Protein AF-A0AAN6ZSH6-F1 (afdb_monomer_lite)

Sequence (258 aa):
MGCGGSRPEIIEGREVAGTPGARPVHPPPRDAHDGGAPKRAHPAPGSRPRAPDDRVNSGNRDNQLHYASPRGSVPLKKAKDDLERAPAPPLDGPLGPRMYPKAYRNNEGTRDNRRENFEAWEIQRPGADGPGDGRLYEYPAKTLEQPTPFSSDFDFDSRAAGLAQVRPPPPNDVQNYRRRWRTPPNDPGPIRAVVNKDRQMVGAMYHPEGNARGYERARLEPLNKQSRAELARHEDKRQAAGRTTWPQRGSDKEWPST

Structure (mmCIF, N/CA/C/O backbone):
data_AF-A0AAN6ZSH6-F1
#
_entry.id   AF-A0AAN6ZSH6-F1
#
loop_
_atom_site.group_PDB
_atom_site.id
_atom_site.type_symbol
_atom_site.label_atom_id
_atom_site.label_alt_id
_atom_site.label_comp_id
_atom_site.label_asym_id
_atom_site.label_entity_id
_atom_site.label_seq_id
_atom_site.pdbx_PDB_ins_code
_atom_site.Cartn_x
_atom_site.Cartn_y
_atom_site.Cartn_z
_atom_site.occupancy
_atom_site.B_iso_or_equiv
_atom_site.auth_seq_id
_atom_site.auth_comp_id
_atom_site.auth_asym_id
_atom_site.auth_atom_id
_atom_site.pdbx_PDB_model_num
ATOM 1 N N . MET A 1 1 ? -29.541 -8.565 69.039 1.00 38.78 1 MET A N 1
ATOM 2 C CA . MET A 1 1 ? -28.745 -7.388 69.457 1.00 38.78 1 MET A CA 1
ATOM 3 C C . MET A 1 1 ? -28.154 -6.781 68.189 1.00 38.78 1 MET A C 1
ATOM 5 O O . MET A 1 1 ? -27.553 -7.540 67.450 1.00 38.78 1 MET A O 1
ATOM 9 N N . GLY A 1 2 ? -28.333 -5.513 67.828 1.00 37.62 2 GLY A N 1
ATOM 10 C CA . GLY A 1 2 ? -29.215 -4.474 68.358 1.00 37.62 2 GLY A CA 1
ATOM 11 C C . GLY A 1 2 ? -29.207 -3.263 67.405 1.00 37.62 2 GLY A C 1
ATOM 12 O O . GLY A 1 2 ? -28.195 -3.008 66.770 1.00 37.62 2 GLY A O 1
ATOM 13 N N . CYS A 1 3 ? -30.370 -2.618 67.290 1.00 35.75 3 CYS A N 1
ATOM 14 C CA . CYS A 1 3 ? -30.688 -1.212 66.978 1.00 35.75 3 CYS A CA 1
ATOM 15 C C . CYS A 1 3 ? -29.547 -0.245 66.563 1.00 35.75 3 CYS A C 1
ATOM 17 O O . CYS A 1 3 ? -28.493 -0.239 67.181 1.00 35.75 3 CYS A O 1
ATOM 19 N N . GLY A 1 4 ? -29.744 0.706 65.641 1.00 34.25 4 GLY A N 1
ATOM 20 C CA . GLY A 1 4 ? -30.935 1.086 64.863 1.00 34.25 4 GLY A CA 1
ATOM 21 C C . GLY A 1 4 ? -30.760 2.485 64.235 1.00 34.25 4 GLY A C 1
ATOM 22 O O . GLY A 1 4 ? -29.722 3.096 64.449 1.00 34.25 4 GLY A O 1
ATOM 23 N N . GLY A 1 5 ? -31.792 2.988 63.537 1.00 36.44 5 GLY A N 1
ATOM 24 C CA . GLY A 1 5 ? -32.072 4.428 63.324 1.00 36.44 5 GLY A CA 1
ATOM 25 C C . GLY A 1 5 ? -31.136 5.224 62.384 1.00 36.44 5 GLY A C 1
ATOM 26 O O . GLY A 1 5 ? -29.945 4.968 62.320 1.00 36.44 5 GLY A O 1
ATOM 27 N N . SER A 1 6 ? -31.586 6.219 61.613 1.00 41.06 6 SER A N 1
ATOM 28 C CA . SER A 1 6 ? -32.921 6.832 61.521 1.00 41.06 6 SER A CA 1
ATOM 29 C C . SER A 1 6 ? -33.152 7.466 60.140 1.00 41.06 6 SER A C 1
ATOM 31 O O . SER A 1 6 ? -32.226 7.969 59.510 1.00 41.06 6 SER A O 1
ATOM 33 N N . ARG A 1 7 ? -34.419 7.486 59.713 1.00 41.59 7 ARG A N 1
ATOM 34 C CA . ARG A 1 7 ? -34.992 8.465 58.769 1.00 41.59 7 ARG A CA 1
ATOM 35 C C . ARG A 1 7 ? -35.542 9.641 59.599 1.00 41.59 7 ARG A C 1
ATOM 37 O O . ARG A 1 7 ? -35.845 9.426 60.774 1.00 41.59 7 ARG A O 1
ATOM 44 N N . PRO A 1 8 ? -35.605 10.859 59.043 1.00 56.81 8 PRO A N 1
ATOM 45 C CA . PRO A 1 8 ? -36.730 11.226 58.173 1.00 56.81 8 PRO A CA 1
ATOM 46 C C . PRO A 1 8 ? -36.223 11.837 56.835 1.00 56.81 8 PRO A C 1
ATOM 48 O O . PRO A 1 8 ? -35.123 11.472 56.428 1.00 56.81 8 PRO A O 1
ATOM 51 N N . GLU A 1 9 ? -36.916 12.642 56.014 1.00 42.06 9 GLU A N 1
ATOM 52 C CA . GLU A 1 9 ? -38.251 13.284 56.068 1.00 42.06 9 GLU A CA 1
ATOM 53 C C . GLU A 1 9 ? -38.884 13.326 54.645 1.00 42.06 9 GLU A C 1
ATOM 55 O O . GLU A 1 9 ? -38.615 12.467 53.803 1.00 42.06 9 GLU A O 1
ATOM 60 N N . ILE A 1 10 ? -39.753 14.310 54.405 1.00 44.03 10 ILE A N 1
ATOM 61 C CA . ILE A 1 10 ? -40.742 14.533 53.342 1.00 44.03 10 ILE A CA 1
ATOM 62 C C . ILE A 1 10 ? -40.887 16.062 53.200 1.00 44.03 10 ILE A C 1
ATOM 64 O O . ILE A 1 10 ? -40.990 16.722 54.229 1.00 44.03 10 ILE A O 1
ATOM 68 N N . ILE A 1 11 ? -40.997 16.616 51.981 1.00 45.81 11 ILE A N 1
ATOM 69 C CA . ILE A 1 11 ? -41.791 17.839 51.702 1.00 45.81 11 ILE A CA 1
ATOM 70 C C . ILE A 1 11 ? -42.514 17.666 50.349 1.00 45.81 11 ILE A C 1
ATOM 72 O O . ILE A 1 11 ? -41.961 17.107 49.402 1.00 45.81 11 ILE A O 1
ATOM 76 N N . GLU A 1 12 ? -43.769 18.115 50.295 1.00 39.25 12 GLU A N 1
ATOM 77 C CA . GLU A 1 12 ? -44.734 18.004 49.187 1.00 39.25 12 GLU A CA 1
ATOM 78 C C . GLU A 1 12 ? -44.545 19.084 48.093 1.00 39.25 12 GLU A C 1
ATOM 80 O O . GLU A 1 12 ? -43.830 20.062 48.310 1.00 39.25 12 GLU A O 1
ATOM 85 N N . GLY A 1 13 ? -45.199 18.956 46.919 1.00 37.06 13 GLY A N 1
ATOM 86 C CA . GLY A 1 13 ? -44.858 19.838 45.782 1.00 37.06 13 GLY A CA 1
ATOM 87 C C . GLY A 1 13 ? -45.788 20.041 44.570 1.00 37.06 13 GLY A C 1
ATOM 88 O O . GLY A 1 13 ? -45.307 20.620 43.607 1.00 37.06 13 GLY A O 1
ATOM 89 N N . ARG A 1 14 ? -47.085 19.685 44.620 1.00 38.53 14 ARG A N 1
ATOM 90 C CA . ARG A 1 14 ? -48.187 20.285 43.809 1.00 38.53 14 ARG A CA 1
ATOM 91 C C . ARG A 1 14 ? -48.265 20.057 42.272 1.00 38.53 14 ARG A C 1
ATOM 93 O O . ARG A 1 14 ? -47.380 20.402 41.500 1.00 38.53 14 ARG A O 1
ATOM 100 N N . GLU A 1 15 ? -49.440 19.606 41.824 1.00 39.09 15 GLU A N 1
ATOM 101 C CA . GLU A 1 15 ? -49.910 19.610 40.424 1.00 39.09 15 GLU A CA 1
ATOM 102 C C . GLU A 1 15 ? -50.437 20.994 39.983 1.00 39.09 15 GLU A C 1
ATOM 104 O O . GLU A 1 15 ? -51.030 21.692 40.806 1.00 39.09 15 GLU A O 1
ATOM 109 N N . VAL A 1 16 ? -50.379 21.324 38.679 1.00 49.56 16 VAL A N 1
ATOM 110 C CA . VAL A 1 16 ? -51.454 22.068 37.968 1.00 49.56 16 VAL A CA 1
ATOM 111 C C . VAL A 1 16 ? -51.493 21.648 36.483 1.00 49.56 16 VAL A C 1
ATOM 113 O O . VAL A 1 16 ? -50.449 21.418 35.875 1.00 49.56 16 VAL A O 1
ATOM 116 N N . ALA A 1 17 ? -52.689 21.554 35.894 1.00 37.69 17 ALA A N 1
ATOM 117 C CA . ALA A 1 17 ? -52.949 21.131 34.508 1.00 37.69 17 ALA A CA 1
ATOM 118 C C . ALA A 1 17 ? -53.350 22.301 33.570 1.00 37.69 17 ALA A C 1
ATOM 120 O O . ALA A 1 17 ? -53.555 23.417 34.040 1.00 37.69 17 ALA A O 1
ATOM 121 N N . GLY A 1 18 ? -53.583 22.024 32.271 1.00 35.12 18 GLY A N 1
ATOM 122 C CA . GLY A 1 18 ? -54.629 22.747 31.511 1.00 35.12 18 GLY A CA 1
ATOM 123 C C . GLY A 1 18 ? -54.290 23.470 30.190 1.00 35.12 18 GLY A C 1
ATOM 124 O O . GLY A 1 18 ? -54.440 24.679 30.132 1.00 35.12 18 GLY A O 1
ATOM 125 N N . THR A 1 19 ? -53.936 22.716 29.138 1.00 37.59 19 THR A N 1
ATOM 126 C CA . THR A 1 19 ? -54.570 22.663 27.780 1.00 37.59 19 THR A CA 1
ATOM 127 C C . THR A 1 19 ? -55.014 23.982 27.031 1.00 37.59 19 THR A C 1
ATOM 129 O O . THR A 1 19 ? -54.520 25.049 27.367 1.00 37.59 19 THR A O 1
ATOM 132 N N . PRO A 1 20 ? -55.708 23.979 25.854 1.00 48.88 20 PRO A N 1
ATOM 133 C CA . PRO A 1 20 ? -55.141 24.572 24.627 1.00 48.88 20 PRO A CA 1
ATOM 134 C C . PRO A 1 20 ? -55.912 25.784 24.040 1.00 48.88 20 PRO A C 1
ATOM 136 O O . PRO A 1 20 ? -57.016 26.109 24.467 1.00 48.88 20 PRO A O 1
ATOM 139 N N . GLY A 1 21 ? -55.394 26.380 22.955 1.00 38.12 21 GLY A N 1
ATOM 140 C CA . GLY A 1 21 ? -56.118 27.369 22.140 1.00 38.12 21 GLY A CA 1
ATOM 141 C C . GLY A 1 21 ? -55.816 27.252 20.640 1.00 38.12 21 GLY A C 1
ATOM 142 O O . GLY A 1 21 ? -54.664 27.066 20.253 1.00 38.12 21 GLY A O 1
ATOM 143 N N . ALA A 1 22 ? -56.842 27.357 19.785 1.00 35.84 22 ALA A N 1
ATOM 144 C CA . ALA A 1 22 ? -56.704 27.208 18.335 1.00 35.84 22 ALA A CA 1
ATOM 145 C C . ALA A 1 22 ? -57.627 28.146 17.525 1.00 35.84 22 ALA A C 1
ATOM 147 O O . ALA A 1 22 ? -58.838 28.001 17.625 1.00 35.84 22 ALA A O 1
ATOM 148 N N . ARG A 1 23 ? -57.024 28.926 16.595 1.00 40.47 23 ARG A N 1
ATOM 149 C CA . ARG A 1 23 ? -57.555 29.306 15.248 1.00 40.47 23 ARG A CA 1
ATOM 150 C C . ARG A 1 23 ? -58.858 30.177 15.179 1.00 40.47 23 ARG A C 1
ATOM 152 O O . ARG A 1 23 ? -59.506 30.329 16.204 1.00 40.47 23 ARG A O 1
ATOM 159 N N . PRO A 1 24 ? -59.321 30.701 14.003 1.00 50.44 24 PRO A N 1
ATOM 160 C CA . PRO A 1 24 ? -58.668 30.983 12.692 1.00 50.44 24 PRO A CA 1
ATOM 161 C C . PRO A 1 24 ? -59.141 32.291 11.927 1.00 50.44 24 PRO A C 1
ATOM 163 O O . PRO A 1 24 ? -59.917 33.075 12.448 1.00 50.44 24 PRO A O 1
ATOM 166 N N . VAL A 1 25 ? -58.721 32.432 10.643 1.00 45.12 25 VAL A N 1
ATOM 167 C CA . VAL A 1 25 ? -59.290 33.157 9.442 1.00 45.12 25 VAL A CA 1
ATOM 168 C C . VAL A 1 25 ? -59.468 34.705 9.371 1.00 45.12 25 VAL A C 1
ATOM 170 O O . VAL A 1 25 ? -60.289 35.261 10.085 1.00 45.12 25 VAL A O 1
ATOM 173 N N . HIS A 1 26 ? -58.848 35.374 8.369 1.00 34.62 26 HIS A N 1
ATOM 174 C CA . HIS A 1 26 ? -59.456 35.985 7.136 1.00 34.62 26 HIS A CA 1
ATOM 175 C C . HIS A 1 26 ? -58.443 36.876 6.327 1.00 34.62 26 HIS A C 1
ATOM 177 O O . HIS A 1 26 ? -57.354 37.124 6.842 1.00 34.62 26 HIS A O 1
ATOM 183 N N . PRO A 1 27 ? -58.700 37.245 5.036 1.00 49.06 27 PRO A N 1
ATOM 184 C CA . PRO A 1 27 ? -57.677 37.616 4.032 1.00 49.06 27 PRO A CA 1
ATOM 185 C C . PRO A 1 27 ? -57.891 39.037 3.409 1.00 49.06 27 PRO A C 1
ATOM 187 O O . PRO A 1 27 ? -58.273 39.941 4.141 1.00 49.06 27 PRO A O 1
ATOM 190 N N . PRO A 1 28 ? -57.659 39.269 2.094 1.00 58.12 28 PRO A N 1
ATOM 191 C CA . PRO A 1 28 ? -56.467 39.859 1.465 1.00 58.12 28 PRO A CA 1
ATOM 192 C C . PRO A 1 28 ? -56.680 41.330 1.005 1.00 58.12 28 PRO A C 1
ATOM 194 O O . PRO A 1 28 ? -57.716 41.925 1.295 1.00 58.12 28 PRO A O 1
ATOM 197 N N . PRO A 1 29 ? -55.764 41.903 0.195 1.00 48.72 29 PRO A N 1
ATOM 198 C CA . PRO A 1 29 ? -56.189 42.161 -1.192 1.00 48.72 29 PRO A CA 1
ATOM 199 C C . PRO A 1 29 ? -55.146 41.822 -2.277 1.00 48.72 29 PRO A C 1
ATOM 201 O O . PRO A 1 29 ? -53.996 41.485 -2.006 1.00 48.72 29 PRO A O 1
ATOM 204 N N . ARG A 1 30 ? -55.610 41.874 -3.532 1.00 42.22 30 ARG A N 1
ATOM 205 C CA . ARG A 1 30 ? -54.826 41.74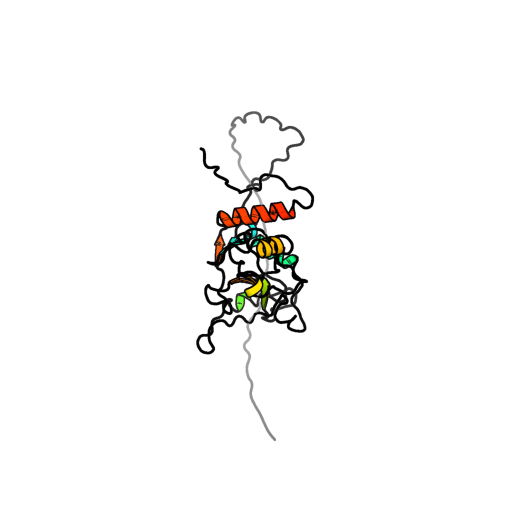7 -4.771 1.00 42.22 30 ARG A CA 1
ATOM 206 C C . ARG A 1 30 ? -54.317 43.121 -5.204 1.00 42.22 30 ARG A C 1
ATOM 208 O O . ARG A 1 30 ? -55.054 44.078 -5.026 1.00 42.22 30 ARG A O 1
ATOM 215 N N . ASP A 1 31 ? -53.207 43.152 -5.935 1.00 43.19 31 ASP A N 1
ATOM 216 C CA . ASP A 1 31 ? -53.095 43.999 -7.127 1.00 43.19 31 ASP A CA 1
ATOM 217 C C . ASP A 1 31 ? -52.194 43.332 -8.174 1.00 43.19 31 ASP A C 1
ATOM 219 O O . ASP A 1 31 ? -51.342 42.501 -7.851 1.00 43.19 31 ASP A O 1
ATOM 223 N N . ALA A 1 32 ? -52.462 43.620 -9.445 1.00 39.19 32 ALA A N 1
ATOM 224 C CA . ALA A 1 32 ? -51.798 43.009 -10.594 1.00 39.19 32 ALA A CA 1
ATOM 225 C C . ALA A 1 32 ? -50.699 43.923 -11.150 1.00 39.19 32 ALA A C 1
ATOM 227 O O . ALA A 1 32 ? -50.787 45.131 -10.990 1.00 39.19 32 ALA A O 1
ATOM 228 N N . HIS A 1 33 ? -49.750 43.367 -11.909 1.00 39.59 33 HIS A N 1
ATOM 229 C CA . HIS A 1 33 ? -49.361 43.962 -13.193 1.00 39.59 33 HIS A CA 1
ATOM 230 C C . HIS A 1 33 ? -48.754 42.916 -14.140 1.00 39.59 33 HIS A C 1
ATOM 232 O O . HIS A 1 33 ? -48.167 41.920 -13.718 1.00 39.59 33 HIS A O 1
ATOM 238 N N . ASP A 1 34 ? -48.991 43.143 -15.430 1.00 36.91 34 ASP A N 1
ATOM 239 C CA . ASP A 1 34 ? -48.720 42.245 -16.555 1.00 36.91 34 ASP A CA 1
ATOM 240 C C . ASP A 1 34 ? -47.303 42.466 -17.126 1.00 36.91 34 ASP A C 1
ATOM 242 O O . ASP A 1 34 ? -46.733 43.548 -16.978 1.00 36.91 34 ASP A O 1
ATOM 246 N N . GLY A 1 35 ? -46.710 41.447 -17.759 1.00 34.34 35 GLY A N 1
ATOM 247 C CA . GLY A 1 35 ? -45.258 41.409 -17.991 1.00 34.34 35 GLY A CA 1
ATOM 248 C C . GLY A 1 35 ? -44.719 40.330 -18.937 1.00 34.34 35 GLY A C 1
ATOM 249 O O . GLY A 1 35 ? -43.670 39.759 -18.659 1.00 34.34 35 GLY A O 1
ATOM 250 N N . GLY A 1 36 ? -45.413 40.047 -20.045 1.00 31.95 36 GLY A N 1
ATOM 251 C CA . GLY A 1 36 ? -44.827 39.538 -21.302 1.00 31.95 36 GLY A CA 1
ATOM 252 C C . GLY A 1 36 ? -43.801 38.389 -21.241 1.00 31.95 36 GLY A C 1
ATOM 253 O O . GLY A 1 36 ? -42.596 38.608 -21.361 1.00 31.95 36 GLY A O 1
ATOM 254 N N . ALA A 1 37 ? -44.269 37.138 -21.210 1.00 38.78 37 ALA A N 1
ATOM 255 C CA . ALA A 1 37 ? -43.407 35.967 -21.401 1.00 38.78 37 ALA A CA 1
ATOM 256 C C . ALA A 1 37 ? -43.088 35.703 -22.896 1.00 38.78 37 ALA A C 1
ATOM 258 O O . ALA A 1 37 ? -44.019 35.561 -23.696 1.00 38.78 37 ALA A O 1
ATOM 259 N N . PRO A 1 38 ? -41.812 35.534 -23.305 1.00 44.09 38 PRO A N 1
ATOM 260 C CA . PRO A 1 38 ? -41.487 35.032 -24.638 1.00 44.09 38 PRO A CA 1
ATOM 261 C C . PRO A 1 38 ? -41.883 33.553 -24.776 1.00 44.09 38 PRO A C 1
ATOM 263 O O . PRO A 1 38 ? -41.674 32.741 -23.869 1.00 44.09 38 PRO A O 1
ATOM 266 N N . LYS A 1 39 ? -42.449 33.192 -25.936 1.00 41.38 39 LYS A N 1
ATOM 267 C CA . LYS A 1 39 ? -42.927 31.833 -26.244 1.00 41.38 39 LYS A CA 1
ATOM 268 C C . LYS A 1 39 ? -41.808 30.801 -26.061 1.00 41.38 39 LYS A C 1
ATOM 270 O O . LYS A 1 39 ? -40.844 30.783 -26.824 1.00 41.38 39 LYS A O 1
ATOM 275 N N . ARG A 1 40 ? -41.962 29.900 -25.086 1.00 38.00 40 ARG A N 1
ATOM 276 C CA .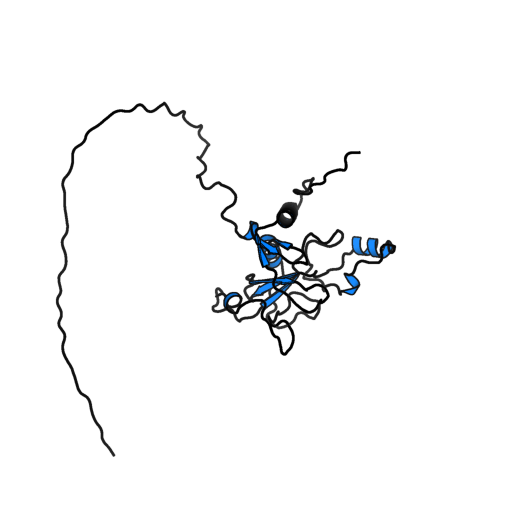 ARG A 1 40 ? -41.088 28.729 -24.937 1.00 38.00 40 ARG A CA 1
ATOM 277 C C . ARG A 1 40 ? -41.294 27.791 -26.125 1.00 38.00 40 ARG A C 1
ATOM 279 O O . ARG A 1 40 ? -42.413 27.347 -26.366 1.00 38.00 40 ARG A O 1
ATOM 286 N N . ALA A 1 41 ? -40.215 27.453 -26.826 1.00 45.44 41 ALA A N 1
ATOM 287 C CA . ALA A 1 41 ? -40.226 26.325 -27.748 1.00 45.44 41 ALA A CA 1
ATOM 288 C C . ALA A 1 41 ? -40.502 25.030 -26.962 1.00 45.44 41 ALA A C 1
ATOM 290 O O . ALA A 1 41 ? -39.910 24.805 -25.903 1.00 45.44 41 ALA A O 1
ATOM 291 N N . HIS A 1 42 ? -41.399 24.185 -27.471 1.00 39.03 42 HIS A N 1
ATOM 292 C CA . HIS A 1 42 ? -41.649 22.870 -26.884 1.00 39.03 42 HIS A CA 1
ATOM 293 C C . HIS A 1 42 ? -40.424 21.966 -27.115 1.00 39.03 42 HIS A C 1
ATOM 295 O O . HIS A 1 42 ? -40.022 21.797 -28.268 1.00 39.03 42 HIS A O 1
ATOM 301 N N . PRO A 1 43 ? -39.820 21.369 -26.070 1.00 39.56 43 PRO A N 1
ATOM 302 C CA . PRO A 1 43 ? -38.788 20.357 -26.258 1.00 39.56 43 PRO A CA 1
ATOM 303 C C . PRO A 1 43 ? -39.406 19.067 -26.813 1.00 39.56 43 PRO A C 1
ATOM 305 O O . PRO A 1 43 ? -40.536 18.709 -26.474 1.00 39.56 43 PRO A O 1
ATOM 308 N N . ALA A 1 44 ? -38.652 18.355 -27.651 1.00 46.28 44 ALA A N 1
ATOM 309 C CA . ALA A 1 44 ? -39.086 17.085 -28.224 1.00 46.28 44 ALA A CA 1
ATOM 310 C C . ALA A 1 44 ? -39.343 16.017 -27.133 1.00 46.28 44 ALA A C 1
ATOM 312 O O . ALA A 1 44 ? -38.611 15.965 -26.135 1.00 46.28 44 ALA A O 1
ATOM 313 N N . PRO A 1 45 ? -40.346 15.133 -27.308 1.00 37.75 45 PRO A N 1
ATOM 314 C CA . PRO A 1 45 ? -40.640 14.073 -26.349 1.00 37.75 45 PRO A CA 1
ATOM 315 C C . PRO A 1 45 ? -39.499 13.045 -26.320 1.00 37.75 45 PRO A C 1
ATOM 317 O O . PRO A 1 45 ? -39.337 12.243 -27.234 1.00 37.75 45 PRO A O 1
ATOM 320 N N . GLY A 1 46 ? -38.697 13.081 -25.254 1.00 46.00 46 GLY A N 1
ATOM 321 C CA . GLY A 1 46 ? -37.562 12.175 -25.037 1.00 46.00 46 GLY A CA 1
ATOM 322 C C . GLY A 1 46 ? -36.468 12.776 -24.151 1.00 46.00 46 GLY A C 1
ATOM 323 O O . GLY A 1 46 ? -35.816 12.064 -23.389 1.00 46.00 46 GLY A O 1
ATOM 324 N N . SER A 1 47 ? -36.309 14.101 -24.171 1.00 41.88 47 SER A N 1
ATOM 325 C CA . SER A 1 47 ? -35.304 14.806 -23.371 1.00 41.88 47 SER A CA 1
ATOM 326 C C . SER A 1 47 ? -35.816 15.110 -21.960 1.00 41.88 47 SER A C 1
ATOM 328 O O . SER A 1 47 ? -36.345 16.191 -21.704 1.00 41.88 47 SER A O 1
ATOM 330 N N . ARG A 1 48 ? -35.630 14.183 -21.007 1.00 42.38 48 ARG A N 1
ATOM 331 C CA . ARG A 1 48 ? -35.716 14.553 -19.581 1.00 42.38 48 ARG A CA 1
ATOM 332 C C . ARG A 1 48 ? -34.657 15.633 -19.303 1.00 42.38 48 ARG A C 1
ATOM 334 O O . ARG A 1 48 ? -33.499 15.409 -19.664 1.00 42.38 48 ARG A O 1
ATOM 341 N N . PRO A 1 49 ? -34.994 16.769 -18.665 1.00 39.94 49 PRO A N 1
ATOM 342 C CA . PRO A 1 49 ? -33.969 17.694 -18.203 1.00 39.94 49 PRO A CA 1
ATOM 343 C C . PRO A 1 49 ? -33.102 16.964 -17.173 1.00 39.94 49 PRO A C 1
ATOM 345 O O . PRO A 1 49 ? -33.613 16.495 -16.154 1.00 39.94 49 PRO A O 1
ATOM 348 N N . ARG A 1 50 ? -31.797 16.832 -17.448 1.00 44.31 50 ARG A N 1
ATOM 349 C CA . ARG A 1 50 ? -30.834 16.371 -16.439 1.00 44.31 50 ARG A CA 1
ATOM 350 C C . ARG A 1 50 ? -30.917 17.314 -15.240 1.00 44.31 50 ARG A C 1
ATOM 352 O O . ARG A 1 50 ? -30.954 18.533 -15.417 1.00 44.31 50 ARG A O 1
ATOM 359 N N . ALA A 1 51 ? -30.966 16.747 -14.038 1.00 40.22 51 ALA A N 1
ATOM 360 C CA . ALA A 1 51 ? -30.912 17.538 -12.817 1.00 40.22 51 ALA A CA 1
ATOM 361 C C . ALA A 1 51 ? -29.581 18.323 -12.760 1.00 40.22 51 ALA A C 1
ATOM 363 O O . ALA A 1 51 ? -28.576 17.836 -13.287 1.00 40.22 51 ALA A O 1
ATOM 364 N N . PRO A 1 52 ? -29.528 19.505 -12.114 1.00 42.06 52 PRO A N 1
ATOM 365 C CA . PRO A 1 52 ? -28.304 20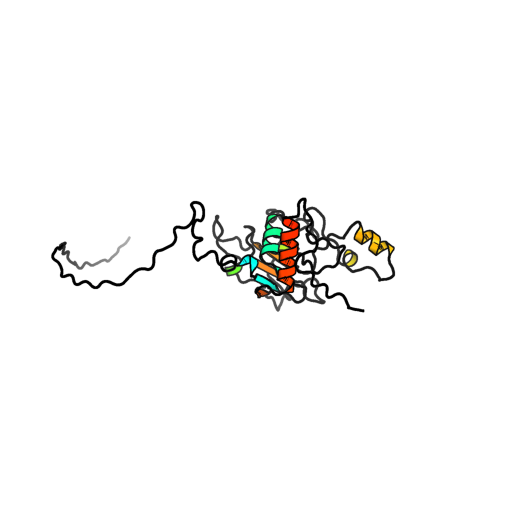.313 -12.046 1.00 42.06 52 PRO A CA 1
ATOM 366 C C . PRO A 1 52 ? -27.087 19.628 -11.390 1.00 42.06 52 PRO A C 1
ATOM 368 O O . PRO A 1 52 ? -25.969 20.115 -11.557 1.00 42.06 52 PRO A O 1
ATOM 371 N N . ASP A 1 53 ? -27.288 18.503 -10.696 1.00 42.72 53 ASP A N 1
ATOM 372 C CA . ASP A 1 53 ? -26.242 17.719 -10.020 1.00 42.72 53 ASP A CA 1
ATOM 373 C C . ASP A 1 53 ? -25.484 16.727 -10.918 1.00 42.72 53 ASP A C 1
ATOM 375 O O . ASP A 1 53 ? -24.551 16.072 -10.463 1.00 42.72 53 ASP A O 1
ATOM 379 N N . ASP A 1 54 ? -25.766 16.681 -12.224 1.00 39.09 54 ASP A N 1
ATOM 380 C CA . ASP A 1 54 ? -24.928 15.958 -13.199 1.00 39.09 54 ASP A CA 1
ATOM 381 C C . ASP A 1 54 ? -23.572 16.651 -13.491 1.00 39.09 54 ASP A C 1
ATOM 383 O O . ASP A 1 54 ? -22.884 16.362 -14.478 1.00 39.09 54 ASP A O 1
ATOM 387 N N . ARG A 1 55 ? -23.142 17.560 -12.605 1.00 42.50 55 ARG A N 1
ATOM 388 C CA . ARG A 1 55 ? -21.756 18.024 -12.522 1.00 42.50 55 ARG A CA 1
ATOM 389 C C . ARG A 1 55 ? -20.886 16.905 -11.960 1.00 42.50 55 ARG A C 1
ATOM 391 O O . ARG A 1 55 ? -20.729 16.745 -10.752 1.00 42.50 55 ARG A O 1
ATOM 398 N N . VAL A 1 56 ? -20.275 16.166 -12.879 1.00 51.59 56 VAL A N 1
ATOM 399 C CA . VAL A 1 56 ? -19.166 15.244 -12.615 1.00 51.59 56 VAL A CA 1
ATOM 400 C C . VAL A 1 56 ? -18.180 15.866 -11.607 1.00 51.59 56 VAL A C 1
ATOM 402 O O . VAL A 1 56 ? -17.733 16.994 -11.809 1.00 51.59 56 VAL A O 1
ATOM 405 N N . ASN A 1 57 ? -17.777 15.075 -10.600 1.00 41.91 57 ASN A N 1
ATOM 406 C CA . ASN A 1 57 ? -16.591 15.266 -9.739 1.00 41.91 57 ASN A CA 1
ATOM 407 C C . ASN A 1 57 ? -16.734 15.912 -8.331 1.00 41.91 57 ASN A C 1
ATOM 409 O O . ASN A 1 57 ? -15.812 16.598 -7.891 1.00 41.91 57 ASN A O 1
ATOM 413 N N . SER A 1 58 ? -17.799 15.631 -7.566 1.00 44.34 58 SER A N 1
ATOM 414 C CA . SER A 1 58 ? -17.858 15.953 -6.113 1.00 44.34 58 SER A CA 1
ATOM 415 C C . SER A 1 58 ? -18.156 14.769 -5.172 1.00 44.34 58 SER A C 1
ATOM 417 O O . SER A 1 58 ? -17.763 14.811 -4.010 1.00 44.34 58 SER A O 1
ATOM 419 N N . GLY A 1 59 ? -18.824 13.707 -5.642 1.00 51.72 59 GLY A N 1
ATOM 420 C CA . GLY A 1 59 ? -19.376 12.666 -4.757 1.00 51.72 59 GLY A CA 1
ATOM 421 C C . GLY A 1 59 ? -18.440 11.523 -4.334 1.00 51.72 59 GLY A C 1
ATOM 422 O O . GLY A 1 59 ? -18.639 10.951 -3.266 1.00 51.72 59 GLY A O 1
ATOM 423 N N . ASN A 1 60 ? -17.429 11.157 -5.134 1.00 76.81 60 ASN A N 1
ATOM 424 C CA . ASN A 1 60 ? -16.604 9.971 -4.857 1.00 76.81 60 ASN A CA 1
ATOM 425 C C . ASN A 1 60 ? -15.187 10.332 -4.383 1.00 76.81 60 ASN A C 1
ATOM 427 O O . ASN A 1 60 ? -14.253 10.460 -5.178 1.00 76.81 60 ASN A O 1
ATOM 431 N N . ARG A 1 61 ? -15.036 10.440 -3.058 1.00 83.31 61 ARG A N 1
ATOM 432 C CA . ARG A 1 61 ? -13.769 10.724 -2.364 1.00 83.31 61 ARG A CA 1
ATOM 433 C C . ARG A 1 61 ? -12.653 9.718 -2.694 1.00 83.31 61 ARG A C 1
ATOM 435 O O . ARG A 1 61 ? -11.487 10.108 -2.727 1.00 83.31 61 ARG A O 1
ATOM 442 N N . ASP A 1 62 ? -12.982 8.462 -2.995 1.00 86.69 62 ASP A N 1
ATOM 443 C CA . ASP A 1 62 ? -11.986 7.421 -3.296 1.00 86.69 62 ASP A CA 1
ATOM 444 C C . ASP A 1 62 ? -11.309 7.618 -4.660 1.00 86.69 62 ASP A C 1
ATOM 446 O O . ASP A 1 62 ? -10.155 7.227 -4.843 1.00 86.69 62 ASP A O 1
ATOM 450 N N . ASN A 1 63 ? -11.992 8.291 -5.592 1.00 89.06 63 ASN A N 1
ATOM 451 C CA . ASN A 1 63 ? -11.455 8.666 -6.904 1.00 89.06 63 ASN A CA 1
ATOM 452 C C . ASN A 1 63 ? -10.587 9.938 -6.843 1.00 89.06 63 ASN A C 1
ATOM 454 O O . ASN A 1 63 ? -9.973 10.313 -7.841 1.00 89.06 63 ASN A O 1
ATOM 458 N N . GLN A 1 64 ? -10.560 10.625 -5.697 1.00 91.94 64 GLN A N 1
ATOM 459 C CA . GLN A 1 64 ? -9.910 11.927 -5.525 1.00 91.94 64 GLN A CA 1
ATOM 460 C C . GLN A 1 64 ? -8.718 11.898 -4.562 1.00 91.94 64 GLN A C 1
ATOM 462 O O . GLN A 1 64 ? -7.960 12.867 -4.542 1.00 91.94 64 GLN A O 1
ATOM 467 N N . LEU A 1 65 ? -8.517 10.814 -3.801 1.00 95.12 65 LEU A N 1
ATOM 468 C CA . LEU A 1 65 ? -7.440 10.686 -2.812 1.00 95.12 65 LEU A CA 1
ATOM 469 C C . LEU A 1 65 ? -6.476 9.530 -3.102 1.00 95.12 65 LEU A C 1
ATOM 471 O O . LEU A 1 65 ? -6.855 8.497 -3.653 1.00 95.12 65 LEU A O 1
ATOM 475 N N . HIS A 1 66 ? -5.215 9.703 -2.719 1.00 95.31 66 HIS A N 1
ATOM 476 C CA . HIS A 1 66 ? -4.169 8.688 -2.830 1.00 95.31 66 HIS A CA 1
ATOM 477 C C . HIS A 1 66 ? -3.321 8.620 -1.557 1.00 95.31 66 HIS A C 1
ATOM 479 O O . HIS A 1 66 ? -3.271 9.573 -0.782 1.00 95.31 66 HIS A O 1
ATOM 485 N N . TYR A 1 67 ? -2.644 7.496 -1.354 1.00 95.12 67 TYR A N 1
ATOM 486 C CA . TYR A 1 67 ? -1.600 7.366 -0.349 1.00 95.12 67 TYR A CA 1
ATOM 487 C C . TYR A 1 67 ? -0.262 7.760 -0.967 1.00 95.12 67 TYR A C 1
ATOM 489 O O . TYR A 1 67 ? 0.307 7.000 -1.753 1.00 95.12 67 TYR A O 1
ATOM 497 N N . ALA A 1 68 ? 0.216 8.952 -0.623 1.00 94.50 68 ALA A N 1
ATOM 498 C CA . ALA A 1 68 ? 1.505 9.484 -1.028 1.00 94.50 68 ALA A CA 1
ATOM 499 C C . ALA A 1 68 ? 2.629 8.925 -0.143 1.00 94.50 68 ALA A C 1
ATOM 501 O O . ALA A 1 68 ? 2.533 8.908 1.090 1.00 94.50 68 ALA A O 1
ATOM 502 N N . SER A 1 69 ? 3.723 8.494 -0.773 1.00 92.62 69 SER A N 1
ATOM 503 C CA . SER A 1 69 ? 4.966 8.136 -0.088 1.00 92.62 69 SER A CA 1
ATOM 504 C C . SER A 1 69 ? 6.196 8.446 -0.951 1.00 92.62 69 SER A C 1
ATOM 506 O O . SER A 1 69 ? 6.085 8.477 -2.179 1.00 92.62 69 SER A O 1
ATOM 508 N N . PRO A 1 70 ? 7.401 8.555 -0.356 1.00 91.06 70 PRO A N 1
ATOM 509 C CA . PRO A 1 70 ? 8.663 8.600 -1.104 1.00 91.06 70 PRO A CA 1
ATOM 510 C C . PRO A 1 70 ? 8.958 7.333 -1.930 1.00 91.06 70 PRO A C 1
ATOM 512 O O . PRO A 1 70 ? 9.931 7.294 -2.675 1.00 91.06 70 PRO A O 1
ATOM 515 N N . ARG A 1 71 ? 8.160 6.266 -1.775 1.00 88.12 71 ARG A N 1
ATOM 516 C CA . ARG A 1 71 ? 8.310 4.969 -2.458 1.00 88.12 71 ARG A CA 1
ATOM 517 C C . ARG A 1 71 ? 7.272 4.753 -3.569 1.00 88.12 71 ARG A C 1
ATOM 519 O O . ARG A 1 71 ? 7.096 3.616 -4.010 1.00 88.12 71 ARG A O 1
ATOM 526 N N . GLY A 1 72 ? 6.586 5.823 -3.969 1.00 88.62 72 GLY A N 1
ATOM 527 C CA . GLY A 1 72 ? 5.501 5.832 -4.947 1.00 88.62 72 GLY A CA 1
ATOM 528 C C . GLY A 1 72 ? 4.146 6.175 -4.326 1.00 88.62 72 GLY A C 1
ATOM 529 O O . GLY A 1 72 ? 4.009 6.279 -3.102 1.00 88.62 72 GLY A O 1
ATOM 530 N N . SER A 1 73 ? 3.135 6.370 -5.171 1.00 89.88 73 SER A N 1
ATOM 531 C CA . SER A 1 73 ? 1.774 6.735 -4.742 1.00 89.88 73 SER A CA 1
ATOM 532 C C . SER A 1 73 ? 0.726 5.687 -5.125 1.00 89.88 73 SER A C 1
ATOM 534 O O . SER A 1 73 ? 0.681 5.268 -6.275 1.00 89.88 73 SER A O 1
ATOM 536 N N . VAL A 1 74 ? -0.171 5.311 -4.205 1.00 91.50 74 VAL A N 1
ATOM 537 C CA . VAL A 1 74 ? -1.268 4.355 -4.483 1.00 91.50 74 VAL A CA 1
ATOM 538 C C . VAL A 1 74 ? -2.628 5.068 -4.437 1.00 91.50 74 VAL A C 1
ATOM 540 O O . VAL A 1 74 ? -2.995 5.566 -3.371 1.00 91.50 74 VAL A O 1
ATOM 543 N N . PRO A 1 75 ? -3.421 5.115 -5.528 1.00 93.69 75 PRO A N 1
ATOM 544 C CA . PRO A 1 75 ? -4.783 5.659 -5.489 1.00 93.69 75 PRO A CA 1
ATOM 545 C C . PRO A 1 75 ? -5.672 4.925 -4.474 1.00 93.69 75 PRO A C 1
ATOM 547 O O . PRO A 1 75 ? -5.676 3.693 -4.438 1.00 93.69 75 PRO A O 1
ATOM 550 N N . LEU A 1 76 ? -6.470 5.657 -3.686 1.00 93.94 76 LEU A N 1
ATOM 551 C CA . LEU A 1 76 ? -7.329 5.083 -2.639 1.00 93.94 76 LEU A CA 1
ATOM 552 C C . LEU A 1 76 ? -8.336 4.085 -3.225 1.00 93.94 76 LEU A C 1
ATOM 554 O O . LEU A 1 76 ? -8.467 2.976 -2.707 1.00 93.94 76 LEU A O 1
ATOM 558 N N . LYS A 1 77 ? -8.972 4.432 -4.353 1.00 92.94 77 LYS A N 1
ATOM 559 C CA . LYS A 1 77 ? -9.815 3.497 -5.110 1.00 92.94 77 LYS A CA 1
ATOM 560 C C . LYS A 1 77 ? -9.079 2.206 -5.486 1.00 92.94 77 LYS A C 1
ATOM 562 O O . LYS A 1 77 ? -9.624 1.132 -5.257 1.00 92.94 77 LYS A O 1
ATOM 567 N N . LYS A 1 78 ? -7.854 2.288 -6.025 1.00 90.94 78 LYS A N 1
ATOM 568 C CA . LYS A 1 78 ? -7.075 1.094 -6.396 1.00 90.94 78 LYS A CA 1
ATOM 569 C C . LYS A 1 78 ? -6.807 0.222 -5.171 1.00 90.94 78 LYS A C 1
ATOM 571 O O . LYS A 1 78 ? -7.070 -0.970 -5.218 1.00 90.94 78 LYS A O 1
ATOM 576 N N . ALA A 1 79 ? -6.356 0.811 -4.062 1.00 92.25 79 ALA A N 1
ATOM 577 C CA . ALA A 1 79 ? -6.095 0.053 -2.840 1.00 92.25 79 ALA A CA 1
ATOM 578 C C . ALA A 1 79 ? -7.348 -0.674 -2.319 1.00 92.25 79 ALA A C 1
ATOM 580 O O . ALA A 1 79 ? -7.255 -1.832 -1.925 1.00 92.25 79 ALA A O 1
ATOM 581 N N . LYS A 1 80 ? -8.522 -0.032 -2.367 1.00 92.62 80 LYS A N 1
ATOM 582 C CA . LYS A 1 80 ? -9.806 -0.657 -2.008 1.00 92.62 80 LYS A CA 1
ATOM 583 C C . LYS A 1 80 ? -10.202 -1.780 -2.975 1.00 92.62 80 LYS A C 1
ATOM 585 O O . LYS A 1 80 ? -10.474 -2.887 -2.523 1.00 92.62 80 LYS A O 1
ATOM 590 N N . ASP A 1 81 ? -10.143 -1.531 -4.284 1.00 90.25 81 ASP A N 1
ATOM 591 C CA . ASP A 1 81 ? -10.415 -2.532 -5.330 1.00 90.25 81 ASP A CA 1
ATOM 592 C C . ASP A 1 81 ? -9.460 -3.755 -5.245 1.00 90.25 81 ASP A C 1
ATOM 594 O O . ASP A 1 81 ? -9.818 -4.876 -5.613 1.00 90.25 81 ASP A O 1
ATOM 598 N N . ASP A 1 82 ? -8.216 -3.550 -4.799 1.00 88.88 82 ASP A N 1
ATOM 599 C CA . ASP A 1 82 ? -7.225 -4.608 -4.567 1.00 88.88 82 ASP A CA 1
ATOM 600 C C . ASP A 1 82 ? -7.560 -5.403 -3.290 1.00 88.88 82 ASP A C 1
ATOM 602 O O . ASP A 1 82 ? -7.507 -6.633 -3.294 1.00 88.88 82 ASP A O 1
ATOM 606 N N . LEU A 1 83 ? -7.965 -4.715 -2.215 1.00 90.75 83 LEU A N 1
ATOM 607 C CA . LEU A 1 83 ? -8.378 -5.322 -0.946 1.00 90.75 83 LEU A CA 1
ATOM 608 C C . LEU A 1 83 ? -9.670 -6.139 -1.051 1.00 90.75 83 LEU A C 1
ATOM 610 O O . LEU A 1 83 ? -9.784 -7.146 -0.356 1.00 90.75 83 LEU A O 1
ATOM 614 N N . GLU A 1 84 ? -10.623 -5.752 -1.905 1.00 89.31 84 GLU A N 1
ATOM 615 C CA . GLU A 1 84 ? -11.839 -6.535 -2.189 1.00 89.31 84 GLU A CA 1
ATOM 616 C C . GLU A 1 84 ? -11.498 -7.925 -2.753 1.00 89.31 84 GLU A C 1
ATOM 618 O O . GLU A 1 84 ? -12.090 -8.927 -2.343 1.00 89.31 84 GLU A O 1
ATOM 623 N N . ARG A 1 85 ? -10.498 -7.983 -3.645 1.00 85.62 85 ARG A N 1
ATOM 624 C CA . ARG A 1 85 ? -10.016 -9.209 -4.307 1.00 85.62 85 ARG A CA 1
ATOM 625 C C . ARG A 1 85 ? -9.071 -10.048 -3.445 1.00 85.62 85 ARG A C 1
ATOM 627 O O . ARG A 1 85 ? -8.894 -11.228 -3.725 1.00 85.62 85 ARG A O 1
ATOM 634 N N . ALA A 1 86 ? -8.444 -9.449 -2.436 1.00 89.12 86 ALA A N 1
ATOM 635 C CA . ALA A 1 86 ? -7.525 -10.144 -1.544 1.00 89.12 86 ALA A CA 1
ATOM 636 C C . ALA A 1 86 ? -8.263 -11.133 -0.610 1.00 89.12 86 ALA A C 1
ATOM 638 O O . ALA A 1 86 ? -9.428 -10.901 -0.268 1.00 89.12 86 ALA A O 1
ATOM 639 N N . PRO A 1 87 ? -7.607 -12.219 -0.154 1.00 89.50 87 PRO A N 1
ATOM 640 C CA . PRO A 1 87 ? -8.189 -13.136 0.824 1.00 89.50 87 PRO A CA 1
ATOM 641 C C . PRO A 1 87 ? -8.471 -12.421 2.150 1.00 89.50 87 PRO A C 1
ATOM 643 O O . PRO A 1 87 ? -7.828 -11.429 2.488 1.00 89.50 87 PRO A O 1
ATOM 646 N N . ALA A 1 88 ? -9.435 -12.932 2.916 1.00 87.19 88 ALA A N 1
ATOM 647 C CA . ALA A 1 88 ? -9.786 -12.360 4.212 1.00 87.19 88 ALA A CA 1
ATOM 648 C C . ALA A 1 88 ? -8.621 -12.453 5.228 1.00 87.19 88 ALA A C 1
ATOM 650 O O . ALA A 1 88 ? -7.779 -13.352 5.122 1.00 87.19 88 ALA A O 1
ATOM 651 N N . PRO A 1 89 ? -8.574 -11.567 6.243 1.00 84.19 89 PRO A N 1
ATOM 652 C CA . PRO A 1 89 ? -7.608 -11.668 7.329 1.00 84.19 89 PRO A CA 1
ATOM 653 C C . PRO A 1 89 ? -7.679 -13.040 8.019 1.00 84.19 89 PRO A C 1
ATOM 655 O O . PRO A 1 89 ? -8.778 -13.480 8.363 1.00 84.19 89 PRO A O 1
ATOM 658 N N . PRO A 1 90 ? -6.548 -13.726 8.266 1.00 80.06 90 PRO A N 1
ATOM 659 C CA . PRO A 1 90 ? -6.566 -15.007 8.950 1.00 80.06 90 PRO A CA 1
ATOM 660 C C . PRO A 1 90 ? -7.021 -14.825 10.401 1.00 80.06 90 PRO A C 1
ATOM 662 O O . PRO A 1 90 ? -6.490 -13.989 11.146 1.00 80.06 90 PRO A O 1
ATOM 665 N N . LEU A 1 91 ? -7.998 -15.641 10.793 1.00 69.75 91 LEU A N 1
ATOM 666 C CA . LEU A 1 91 ? -8.513 -15.709 12.159 1.00 69.75 91 LEU A CA 1
ATOM 667 C C . LEU A 1 91 ? -7.553 -16.501 13.067 1.00 69.75 91 LEU A C 1
ATOM 669 O O . LEU A 1 91 ? -7.251 -16.058 14.176 1.00 69.75 91 LEU A O 1
ATOM 673 N N . ASP A 1 92 ? -6.993 -17.597 12.543 1.00 66.56 92 ASP A N 1
ATOM 674 C CA . ASP A 1 92 ? -6.300 -18.646 13.311 1.00 66.56 92 ASP A CA 1
ATOM 675 C C . ASP A 1 92 ? -4.760 -18.563 13.267 1.00 66.56 92 ASP A C 1
ATOM 677 O O . ASP A 1 92 ? -4.050 -19.562 13.385 1.00 66.56 92 ASP A O 1
ATOM 681 N N . GLY A 1 93 ? -4.214 -17.353 13.116 1.00 64.06 93 GLY A N 1
ATOM 682 C CA . GLY A 1 93 ? -2.772 -17.092 13.211 1.00 64.06 93 GLY A CA 1
ATOM 683 C C . GLY A 1 93 ? -2.057 -16.832 11.875 1.00 64.06 93 GLY A C 1
ATOM 684 O O . GLY A 1 93 ? -2.688 -16.568 10.853 1.00 64.06 93 GLY A O 1
ATOM 685 N N . PRO A 1 94 ? -0.712 -16.786 11.869 1.00 69.69 94 PRO A N 1
ATOM 686 C CA . PRO A 1 94 ? 0.048 -16.296 10.723 1.00 69.69 94 PRO A CA 1
ATOM 687 C C . PRO A 1 94 ? 0.155 -17.333 9.595 1.00 69.69 94 PRO A C 1
ATOM 689 O O . PRO A 1 94 ? 0.707 -18.411 9.790 1.00 69.69 94 PRO A O 1
ATOM 692 N N . LEU A 1 95 ? -0.212 -16.935 8.371 1.00 72.31 95 LEU A N 1
ATOM 693 C CA . LEU A 1 95 ? -0.124 -17.738 7.133 1.00 72.31 95 LEU A CA 1
ATOM 694 C C . LEU A 1 95 ? 1.315 -18.148 6.719 1.00 72.31 95 LEU A C 1
ATOM 696 O O . LEU A 1 95 ? 1.524 -18.771 5.681 1.00 72.31 95 LEU A O 1
ATOM 700 N N . GLY A 1 96 ? 2.332 -17.789 7.505 1.00 77.94 96 GLY A N 1
ATOM 701 C CA . GLY A 1 96 ? 3.751 -18.028 7.231 1.00 77.94 96 GLY A CA 1
ATOM 702 C C . GLY A 1 96 ? 4.516 -16.766 6.794 1.00 77.94 96 GLY A C 1
ATOM 703 O O . GLY A 1 96 ? 3.929 -15.770 6.374 1.00 77.94 96 GLY A O 1
ATOM 704 N N . PRO A 1 97 ? 5.862 -16.771 6.865 1.00 80.88 97 PRO A N 1
ATOM 705 C CA . PRO A 1 97 ? 6.681 -15.549 6.813 1.00 80.88 97 PRO A C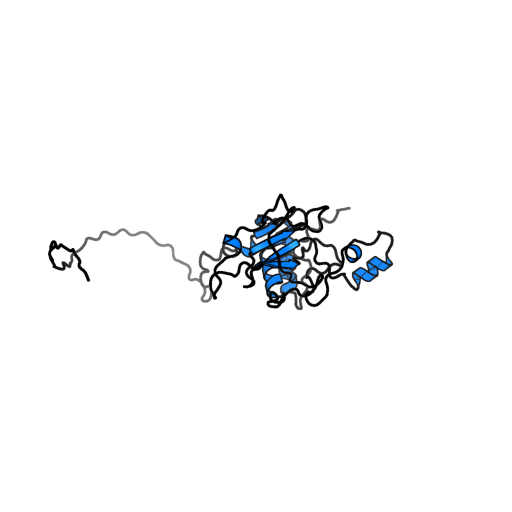A 1
ATOM 706 C C . PRO A 1 97 ? 6.660 -14.802 5.466 1.00 80.88 97 PRO A C 1
ATOM 708 O O . PRO A 1 97 ? 7.022 -13.623 5.399 1.00 80.88 97 PRO A O 1
ATOM 711 N N . ARG A 1 98 ? 6.252 -15.475 4.383 1.00 84.69 98 ARG A N 1
ATOM 712 C CA . ARG A 1 98 ? 6.149 -14.914 3.024 1.00 84.69 98 ARG A CA 1
ATOM 713 C C . ARG A 1 98 ? 4.741 -14.997 2.428 1.00 84.69 98 ARG A C 1
ATOM 715 O O . ARG A 1 98 ? 4.591 -14.690 1.254 1.00 84.69 98 ARG A O 1
ATOM 722 N N . MET A 1 99 ? 3.738 -15.402 3.201 1.00 90.25 99 MET A N 1
ATOM 723 C CA . MET A 1 99 ? 2.342 -15.303 2.771 1.00 90.25 99 MET A CA 1
ATOM 724 C C . MET A 1 99 ? 1.767 -13.951 3.188 1.00 90.25 99 MET A C 1
ATOM 726 O O . MET A 1 99 ? 2.310 -13.290 4.079 1.00 90.25 99 MET A O 1
ATOM 730 N N . TYR A 1 100 ? 0.687 -13.550 2.529 1.00 92.31 100 TYR A N 1
ATOM 731 C CA . TYR A 1 100 ? -0.089 -12.358 2.842 1.00 92.31 100 TYR A CA 1
ATOM 732 C C . TYR A 1 100 ? -1.582 -12.717 2.882 1.00 92.31 100 TYR A C 1
ATOM 734 O O . TYR A 1 100 ? -1.984 -13.637 2.173 1.00 92.31 100 TYR A O 1
ATOM 742 N N . PRO A 1 101 ? -2.401 -12.005 3.674 1.00 93.00 101 PRO A N 1
ATOM 743 C CA . PRO A 1 101 ? -2.035 -10.900 4.566 1.00 93.00 101 PRO A CA 1
ATOM 744 C C . PRO A 1 101 ? -1.252 -11.332 5.814 1.00 93.00 101 PRO A C 1
ATOM 746 O O . PRO A 1 101 ? -1.175 -12.513 6.153 1.00 93.00 101 PRO A O 1
ATOM 749 N N . LYS A 1 102 ? -0.661 -10.361 6.517 1.00 91.62 102 LYS A N 1
ATOM 750 C CA . LYS A 1 102 ? 0.054 -10.592 7.785 1.00 91.62 102 LYS A CA 1
ATOM 751 C C . LYS A 1 102 ? -0.535 -9.737 8.893 1.00 91.62 102 LYS A C 1
ATOM 753 O O . LYS A 1 102 ? -0.958 -8.620 8.633 1.00 91.62 102 LYS A O 1
ATOM 758 N N . ALA A 1 103 ? -0.509 -10.228 10.129 1.00 92.06 103 ALA A N 1
ATOM 759 C CA . ALA A 1 103 ? -0.870 -9.420 11.290 1.00 92.06 103 ALA A CA 1
ATOM 760 C C . ALA A 1 103 ? 0.127 -8.259 11.460 1.00 92.06 103 ALA A C 1
ATOM 762 O O . ALA A 1 103 ? 1.336 -8.481 11.568 1.00 92.06 103 ALA A O 1
ATOM 763 N N . TYR A 1 104 ? -0.393 -7.037 11.503 1.00 92.88 104 TYR A N 1
ATOM 764 C CA . TYR A 1 104 ? 0.360 -5.809 11.722 1.00 92.88 104 TYR A CA 1
ATOM 765 C C . TYR A 1 104 ? 0.159 -5.335 13.166 1.00 92.88 104 TYR A C 1
ATOM 767 O O . TYR A 1 104 ? -0.939 -5.419 13.711 1.00 92.88 104 TYR A O 1
ATOM 775 N N . ARG A 1 105 ? 1.243 -4.889 13.811 1.00 91.75 105 ARG A N 1
ATOM 776 C CA . ARG A 1 105 ? 1.265 -4.607 15.259 1.00 91.75 105 ARG A CA 1
ATOM 777 C C . ARG A 1 105 ? 1.228 -3.127 15.625 1.00 91.75 105 ARG A C 1
ATOM 779 O O . ARG A 1 105 ? 1.098 -2.859 16.812 1.00 91.75 105 ARG A O 1
ATOM 786 N N . ASN A 1 106 ? 1.357 -2.218 14.651 1.00 93.88 106 ASN A N 1
ATOM 787 C CA . ASN A 1 106 ? 1.333 -0.766 14.869 1.00 93.88 106 ASN A CA 1
ATOM 788 C C . ASN A 1 106 ? 2.259 -0.325 16.016 1.00 93.88 106 ASN A C 1
ATOM 790 O O . ASN A 1 106 ? 1.832 0.284 16.988 1.00 93.88 106 ASN A O 1
ATOM 794 N N . ASN A 1 107 ? 3.513 -0.766 15.948 1.00 92.19 107 ASN A N 1
ATOM 795 C CA . ASN A 1 107 ? 4.508 -0.594 17.001 1.00 92.19 107 ASN A CA 1
ATOM 796 C C . ASN A 1 107 ? 5.888 -0.542 16.345 1.00 92.19 107 ASN A C 1
ATOM 798 O O . ASN A 1 107 ? 6.627 -1.531 16.281 1.00 92.19 107 ASN A O 1
ATOM 802 N N . GLU A 1 108 ? 6.168 0.613 15.762 1.00 92.12 108 GLU A N 1
ATOM 803 C CA . GLU A 1 108 ? 7.342 0.903 14.958 1.00 92.12 108 GLU A CA 1
ATOM 804 C C . GLU A 1 108 ? 8.437 1.557 15.805 1.00 92.12 108 GLU A C 1
ATOM 806 O O . GLU A 1 108 ? 8.183 2.105 16.873 1.00 92.12 108 GLU A O 1
ATOM 811 N N . GLY A 1 109 ? 9.677 1.525 15.313 1.00 83.50 109 GLY A N 1
ATOM 812 C CA . GLY A 1 109 ? 10.833 2.064 16.029 1.00 83.50 109 GLY A CA 1
ATOM 813 C C . GLY A 1 109 ? 11.565 1.018 16.872 1.00 83.50 109 GLY A C 1
ATOM 814 O O . GLY A 1 109 ? 11.535 -0.180 16.577 1.00 83.50 109 GLY A O 1
ATOM 815 N N . THR A 1 110 ? 12.310 1.481 17.875 1.00 82.62 110 THR A N 1
ATOM 816 C CA . THR A 1 110 ? 13.102 0.623 18.772 1.00 82.62 110 THR A CA 1
ATOM 817 C C . THR A 1 110 ? 12.317 0.295 20.042 1.00 82.62 110 THR A C 1
ATOM 819 O O . THR A 1 110 ? 11.213 0.791 20.253 1.00 82.62 110 THR A O 1
ATOM 822 N N . ARG A 1 111 ? 12.878 -0.544 20.927 1.00 80.75 111 ARG A N 1
ATOM 823 C CA . ARG A 1 111 ? 12.245 -0.866 22.218 1.00 80.75 111 ARG A CA 1
ATOM 824 C C . ARG A 1 111 ? 11.920 0.390 23.036 1.00 80.75 111 ARG A C 1
ATOM 826 O O . ARG A 1 111 ? 10.875 0.400 23.682 1.00 80.75 111 ARG A O 1
ATOM 833 N N . ASP A 1 112 ? 12.797 1.387 22.963 1.00 84.12 112 ASP A N 1
ATOM 834 C CA . ASP A 1 112 ? 12.821 2.572 23.827 1.00 84.12 112 ASP A CA 1
ATOM 835 C C . ASP A 1 112 ? 12.253 3.826 23.138 1.00 84.12 112 ASP A C 1
ATOM 837 O O . ASP A 1 112 ? 11.954 4.814 23.799 1.00 84.12 112 ASP A O 1
ATOM 841 N N . ASN A 1 113 ? 12.060 3.777 21.815 1.00 85.94 113 ASN A N 1
ATOM 842 C CA . ASN A 1 113 ? 11.390 4.811 21.026 1.00 85.94 113 ASN A CA 1
ATOM 843 C C . ASN A 1 113 ? 10.339 4.153 20.122 1.00 85.94 113 ASN A C 1
ATOM 845 O O . ASN A 1 113 ? 10.528 4.024 18.908 1.00 85.94 113 ASN A O 1
ATOM 849 N N . ARG A 1 114 ? 9.269 3.662 20.757 1.00 86.44 114 ARG A N 1
ATOM 850 C CA . ARG A 1 114 ? 8.111 3.077 20.077 1.00 86.44 114 ARG A CA 1
ATOM 851 C C . ARG A 1 114 ? 7.198 4.180 19.564 1.00 86.44 114 ARG A C 1
ATOM 853 O O . ARG A 1 114 ? 6.882 5.110 20.302 1.00 86.44 114 ARG A O 1
ATOM 860 N N . ARG A 1 115 ? 6.735 4.038 18.328 1.00 91.44 115 ARG A N 1
ATOM 861 C CA . ARG A 1 115 ? 5.769 4.926 17.683 1.00 91.44 115 ARG A CA 1
ATOM 862 C C . ARG A 1 115 ? 4.679 4.095 17.024 1.00 91.44 115 ARG A C 1
ATOM 864 O O . ARG A 1 115 ? 4.969 3.082 16.398 1.00 91.44 115 ARG A O 1
ATOM 871 N N . GLU A 1 116 ? 3.449 4.565 17.123 1.00 92.94 116 GLU A N 1
ATOM 872 C CA . GLU A 1 116 ? 2.302 4.024 16.401 1.00 92.94 116 GLU A CA 1
ATOM 873 C C . GLU A 1 116 ? 2.140 4.790 15.074 1.00 92.94 116 GLU A C 1
ATOM 875 O O . GLU A 1 116 ? 2.276 6.015 15.044 1.00 92.94 116 GLU A O 1
ATOM 880 N N . ASN A 1 117 ? 1.885 4.102 13.956 1.00 94.12 117 ASN A N 1
ATOM 881 C CA . ASN A 1 117 ? 1.554 4.761 12.683 1.00 94.12 117 ASN A CA 1
ATOM 882 C C . ASN A 1 117 ? 0.064 5.148 12.587 1.00 94.12 117 ASN A C 1
ATOM 884 O O . ASN A 1 117 ? -0.273 6.080 11.852 1.00 94.12 117 ASN A O 1
ATOM 888 N N . PHE A 1 118 ? -0.819 4.445 13.299 1.00 93.88 118 PHE A N 1
ATOM 889 C CA . PHE A 1 118 ? -2.263 4.693 13.348 1.00 93.88 118 PHE A CA 1
ATOM 890 C C . PHE A 1 118 ? -2.730 4.881 14.787 1.00 93.88 118 PHE A C 1
ATOM 892 O O . PHE A 1 118 ? -2.293 4.157 15.676 1.00 93.88 118 PHE A O 1
ATOM 899 N N . GLU A 1 119 ? -3.627 5.833 15.011 1.00 90.69 119 GLU A N 1
ATOM 900 C CA . GLU A 1 119 ? -4.148 6.129 16.347 1.00 90.69 119 GLU A CA 1
ATOM 901 C C . GLU A 1 119 ? -5.294 5.172 16.716 1.00 90.69 119 GLU A C 1
ATOM 903 O O . GLU A 1 119 ? -6.014 4.677 15.847 1.00 90.69 119 GLU A O 1
ATOM 908 N N . ALA A 1 120 ? -5.513 4.922 18.011 1.00 87.06 120 ALA A N 1
ATOM 909 C CA . ALA A 1 120 ? -6.487 3.928 18.481 1.00 87.06 120 ALA A CA 1
ATOM 910 C C . ALA A 1 120 ? -7.909 4.109 17.901 1.00 87.06 120 ALA A C 1
ATOM 912 O O . ALA A 1 120 ? -8.568 3.120 17.577 1.00 87.06 120 ALA A O 1
ATOM 913 N N . TRP A 1 121 ? -8.366 5.351 17.700 1.00 84.56 121 TRP A N 1
ATOM 914 C CA . TRP A 1 121 ? -9.677 5.660 17.106 1.00 84.56 121 TRP A CA 1
ATOM 915 C C . TRP A 1 121 ? -9.764 5.345 15.601 1.00 84.56 121 TRP A C 1
ATOM 917 O O . TRP A 1 121 ? -10.857 5.141 15.073 1.00 84.56 121 TRP A O 1
ATOM 927 N N . GLU A 1 122 ? -8.632 5.278 14.894 1.00 86.12 122 GLU A N 1
ATOM 928 C CA . GLU A 1 122 ? -8.582 4.864 13.488 1.00 86.12 122 GLU A CA 1
ATOM 929 C C . GLU A 1 122 ? -8.751 3.349 13.345 1.00 86.12 122 GLU A C 1
ATOM 931 O O . GLU A 1 122 ? -9.309 2.883 12.351 1.00 86.12 122 GLU A O 1
ATOM 936 N N . ILE A 1 123 ? -8.280 2.608 14.353 1.00 85.50 123 ILE A N 1
ATOM 937 C CA . ILE A 1 123 ? -8.277 1.145 14.430 1.00 85.50 123 ILE A CA 1
ATOM 938 C C . ILE A 1 123 ? -9.629 0.625 14.938 1.00 85.50 123 ILE A C 1
ATOM 940 O O . ILE A 1 123 ? -10.222 -0.267 14.333 1.00 85.50 123 ILE A O 1
ATOM 944 N N . GLN A 1 124 ? -10.126 1.193 16.040 1.00 74.00 124 GLN A N 1
ATOM 945 C CA . GLN A 1 124 ? -11.323 0.750 16.769 1.00 74.00 124 GLN A CA 1
ATOM 946 C C . GLN A 1 124 ? -12.637 1.268 16.159 1.00 74.00 124 GLN A C 1
ATOM 948 O O . GLN A 1 124 ? -13.622 1.468 16.873 1.00 74.00 124 GLN A O 1
ATOM 953 N N . ARG A 1 125 ? -12.676 1.511 14.842 1.00 65.88 125 ARG A N 1
ATOM 954 C CA . ARG A 1 125 ? -13.919 1.908 14.168 1.00 65.88 125 ARG A CA 1
ATOM 955 C C . ARG A 1 125 ? -15.000 0.857 14.456 1.00 65.88 125 ARG A C 1
ATOM 957 O O . ARG A 1 125 ? -14.717 -0.328 14.279 1.00 65.88 125 ARG A O 1
ATOM 964 N N . PRO A 1 126 ? -16.201 1.253 14.915 1.00 58.06 126 PRO A N 1
ATOM 965 C CA . PRO A 1 126 ? -17.259 0.295 15.198 1.00 58.06 126 PRO A CA 1
ATOM 966 C C . PRO A 1 126 ? -17.657 -0.431 13.909 1.00 58.06 126 PRO A C 1
ATOM 968 O O . PRO A 1 126 ? -18.003 0.200 12.906 1.00 58.06 126 PRO A O 1
ATOM 971 N N . GLY A 1 127 ? -17.564 -1.758 13.944 1.00 59.56 127 GLY A N 1
ATOM 972 C CA . GLY A 1 127 ? -18.059 -2.644 12.899 1.00 59.56 127 GLY A CA 1
ATOM 973 C C . GLY A 1 127 ? -19.548 -2.940 13.088 1.00 59.56 127 GLY A C 1
ATOM 974 O O . GLY A 1 127 ? -20.190 -2.432 14.009 1.00 59.56 127 GLY A O 1
ATOM 975 N N . ALA A 1 128 ? -20.101 -3.801 12.231 1.00 57.12 128 ALA A N 1
ATOM 976 C CA . ALA A 1 128 ? -21.475 -4.285 12.391 1.00 57.12 128 ALA A CA 1
ATOM 977 C C . ALA A 1 128 ? -21.660 -5.095 13.693 1.00 57.12 128 ALA A C 1
ATOM 979 O O . ALA A 1 128 ? -22.725 -5.041 14.302 1.00 57.12 128 ALA A O 1
ATOM 980 N N . ASP A 1 129 ? -20.599 -5.776 14.139 1.00 58.09 129 ASP A N 1
ATOM 981 C CA . ASP A 1 129 ? -20.611 -6.706 15.275 1.00 58.09 129 ASP A CA 1
ATOM 982 C C . ASP A 1 129 ? -20.099 -6.086 16.596 1.00 58.09 129 ASP A C 1
ATOM 984 O O . ASP A 1 129 ? -19.884 -6.798 17.578 1.00 58.09 129 ASP A O 1
ATOM 988 N N . GLY A 1 130 ? -19.897 -4.760 16.645 1.00 57.22 130 GLY A N 1
ATOM 989 C CA . GLY A 1 130 ? -19.476 -4.024 17.847 1.00 57.22 130 GLY A CA 1
ATOM 990 C C . GLY A 1 130 ? -18.126 -3.293 17.716 1.00 57.22 130 GLY A C 1
ATOM 991 O O . GLY A 1 130 ? -17.688 -2.990 16.603 1.00 57.22 130 GLY A O 1
ATOM 992 N N . PRO A 1 131 ? -17.464 -2.938 18.838 1.00 59.88 131 PRO A N 1
ATOM 993 C CA . PRO A 1 131 ? -16.156 -2.286 18.804 1.00 59.88 131 PRO A CA 1
ATOM 994 C C . PRO A 1 131 ? -15.098 -3.236 18.223 1.00 59.88 131 PRO A C 1
ATOM 996 O O . PRO A 1 131 ? -14.937 -4.359 18.702 1.00 59.88 131 PRO A O 1
ATOM 999 N N . GLY A 1 132 ? -14.370 -2.780 17.199 1.00 64.00 132 GLY A N 1
ATOM 1000 C CA . GLY A 1 132 ? -13.357 -3.591 16.521 1.00 64.00 132 GLY A CA 1
ATOM 1001 C C . GLY A 1 132 ? -12.259 -4.074 17.476 1.00 64.00 132 GLY A C 1
ATOM 1002 O O . GLY A 1 132 ? -11.777 -3.316 18.317 1.00 64.00 132 GLY A O 1
ATOM 1003 N N . ASP A 1 133 ? -11.813 -5.324 17.317 1.00 72.06 133 ASP A N 1
ATOM 1004 C CA . ASP A 1 133 ? -10.899 -6.017 18.248 1.00 72.06 133 ASP A CA 1
ATOM 1005 C C . ASP A 1 133 ? -9.436 -5.524 18.237 1.00 72.06 133 ASP A C 1
ATOM 1007 O O . ASP A 1 133 ? -8.531 -6.199 18.733 1.00 72.06 133 ASP A O 1
ATOM 1011 N N . GLY A 1 134 ? -9.190 -4.345 17.661 1.00 79.88 134 GLY A N 1
ATOM 1012 C CA . GLY A 1 134 ? -7.877 -3.711 17.574 1.00 79.88 134 GLY A CA 1
ATOM 1013 C C . GLY A 1 134 ? -6.911 -4.360 16.577 1.00 79.88 134 GLY A C 1
ATOM 1014 O O . GLY A 1 134 ? -5.807 -3.849 16.391 1.00 79.88 134 GLY A O 1
ATOM 1015 N N . ARG A 1 135 ? -7.274 -5.481 15.936 1.00 88.62 135 ARG A N 1
ATOM 1016 C CA . ARG A 1 135 ? -6.349 -6.223 15.069 1.00 88.62 135 ARG A CA 1
ATOM 1017 C C . ARG A 1 135 ? -6.217 -5.561 13.707 1.00 88.62 135 ARG A C 1
ATOM 1019 O O . ARG A 1 135 ? -7.198 -5.389 12.983 1.00 88.62 135 ARG A O 1
ATOM 1026 N N . LEU A 1 136 ? -4.973 -5.269 13.336 1.00 92.44 136 LEU A N 1
ATOM 1027 C CA . LEU A 1 136 ? -4.608 -4.776 12.017 1.00 92.44 136 LEU A CA 1
ATOM 1028 C C . LEU A 1 136 ? -3.909 -5.852 11.190 1.00 92.44 136 LEU A C 1
ATOM 1030 O O . LEU A 1 136 ? -3.205 -6.720 11.713 1.00 92.44 136 LEU A O 1
ATOM 1034 N N . TYR A 1 137 ? -4.058 -5.746 9.875 1.00 94.06 137 TYR A N 1
ATOM 1035 C CA . TYR A 1 137 ? -3.457 -6.648 8.906 1.00 94.06 137 TYR A CA 1
ATOM 1036 C C . TYR A 1 137 ? -2.854 -5.863 7.736 1.00 94.06 137 TYR A C 1
ATOM 1038 O O . TYR A 1 137 ? -3.483 -4.951 7.200 1.00 94.06 137 TYR A O 1
ATOM 1046 N N . GLU A 1 138 ? -1.637 -6.228 7.332 1.00 94.31 138 GLU A N 1
ATOM 1047 C CA . GLU A 1 138 ? -0.942 -5.665 6.173 1.00 94.31 138 GLU A CA 1
ATOM 1048 C C . GLU A 1 138 ? -1.165 -6.505 4.906 1.00 94.31 138 GLU A C 1
ATOM 1050 O O . GLU A 1 138 ? -1.073 -7.737 4.923 1.00 94.31 138 GLU A O 1
ATOM 1055 N N . TYR A 1 139 ? -1.407 -5.814 3.793 1.00 95.06 139 TYR A N 1
ATOM 1056 C CA . TYR A 1 139 ? -1.596 -6.363 2.449 1.00 95.06 139 TYR A CA 1
ATOM 1057 C C . TYR A 1 139 ? -0.649 -5.641 1.481 1.00 95.06 139 TYR A C 1
ATOM 1059 O O . TYR A 1 139 ? -0.518 -4.422 1.589 1.00 95.06 139 TYR A O 1
ATOM 1067 N N . PRO A 1 140 ? 0.015 -6.311 0.524 1.00 93.88 140 PRO A N 1
ATOM 1068 C CA . PRO A 1 140 ? 0.852 -5.638 -0.465 1.00 93.88 140 PRO A CA 1
ATOM 1069 C C . PRO A 1 140 ? 0.017 -4.704 -1.346 1.00 93.88 140 PRO A C 1
ATOM 1071 O O . PRO A 1 140 ? -0.956 -5.136 -1.957 1.00 93.88 140 PRO A O 1
ATOM 1074 N N . ALA A 1 141 ? 0.405 -3.431 -1.426 1.00 91.19 141 ALA A N 1
ATOM 1075 C CA . ALA A 1 141 ? -0.242 -2.443 -2.281 1.00 91.19 141 ALA A CA 1
ATOM 1076 C C . ALA A 1 141 ? 0.717 -2.071 -3.418 1.00 91.19 141 ALA A C 1
ATOM 1078 O O . ALA A 1 141 ? 1.718 -1.383 -3.212 1.00 91.19 141 ALA A O 1
ATOM 1079 N N . LYS A 1 142 ? 0.438 -2.578 -4.621 1.00 84.12 142 LYS A N 1
ATOM 1080 C CA . LYS A 1 142 ? 1.269 -2.347 -5.808 1.00 84.12 142 LYS A CA 1
ATOM 1081 C C . LYS A 1 142 ? 0.988 -0.987 -6.437 1.00 84.12 142 LYS A C 1
ATOM 1083 O O . LYS A 1 142 ? -0.170 -0.686 -6.727 1.00 84.12 142 LYS A O 1
ATOM 1088 N N . THR A 1 143 ? 2.056 -0.245 -6.721 1.00 76.12 143 THR A N 1
ATOM 1089 C CA . THR A 1 143 ? 2.052 0.908 -7.631 1.00 76.12 143 THR A CA 1
ATOM 1090 C C . THR A 1 143 ? 2.327 0.456 -9.068 1.00 76.12 143 THR A C 1
ATOM 1092 O O . THR A 1 143 ? 3.107 -0.473 -9.299 1.00 76.12 143 THR A O 1
ATOM 1095 N N . LEU A 1 144 ? 1.750 1.148 -10.053 1.00 64.31 144 LEU A N 1
ATOM 1096 C CA . LEU A 1 144 ? 2.052 0.987 -11.487 1.00 64.31 144 LEU A CA 1
ATOM 1097 C C . LEU A 1 144 ? 3.373 1.660 -11.911 1.00 64.31 144 LEU A C 1
ATOM 1099 O O . LEU A 1 144 ? 3.649 1.793 -13.106 1.00 64.31 144 LEU A O 1
ATOM 1103 N N . GLU A 1 145 ? 4.176 2.109 -10.946 1.00 56.62 145 GLU A N 1
ATOM 1104 C CA . GLU A 1 145 ? 5.518 2.667 -11.145 1.00 56.62 145 GLU A CA 1
ATOM 1105 C C . GLU A 1 145 ? 6.582 1.590 -11.369 1.00 56.62 145 GLU A C 1
ATOM 1107 O O . GLU A 1 145 ? 7.653 1.882 -11.898 1.00 56.62 145 GLU A O 1
ATOM 1112 N N . GLN A 1 146 ? 6.314 0.340 -10.976 1.00 54.91 146 GLN A N 1
ATOM 1113 C CA . GLN A 1 146 ? 7.241 -0.750 -11.254 1.00 54.91 146 GLN A CA 1
ATOM 1114 C C . GLN A 1 146 ? 7.271 -1.020 -12.766 1.00 54.91 146 GLN A C 1
ATOM 1116 O O . GLN A 1 146 ? 6.241 -1.398 -13.329 1.00 54.91 146 GLN A O 1
ATOM 1121 N N . PRO A 1 147 ? 8.419 -0.840 -13.449 1.00 48.75 147 PRO A N 1
ATOM 1122 C CA . PRO A 1 147 ? 8.485 -1.041 -14.887 1.00 48.75 147 PRO A CA 1
ATOM 1123 C C . PRO A 1 147 ? 8.186 -2.501 -15.229 1.00 48.75 147 PRO A C 1
ATOM 1125 O O . PRO A 1 147 ? 8.566 -3.420 -14.501 1.00 48.75 147 PRO A O 1
ATOM 1128 N N . THR A 1 148 ? 7.547 -2.730 -16.374 1.00 47.25 148 THR A N 1
ATOM 1129 C CA . THR A 1 148 ? 7.410 -4.071 -16.957 1.00 47.25 148 THR A CA 1
ATOM 1130 C C . THR A 1 148 ? 8.759 -4.804 -16.895 1.00 47.25 148 THR A C 1
ATOM 1132 O O . THR A 1 148 ? 9.771 -4.222 -17.298 1.00 47.25 148 THR A O 1
ATOM 1135 N N . PRO A 1 149 ? 8.809 -6.037 -16.359 1.00 52.38 149 PRO A N 1
ATOM 1136 C CA . PRO A 1 149 ? 7.730 -7.027 -16.404 1.00 52.38 149 PRO A CA 1
ATOM 1137 C C . PRO A 1 149 ? 6.880 -7.199 -15.136 1.00 52.38 149 PRO A C 1
ATOM 1139 O O . PRO A 1 149 ? 6.125 -8.166 -15.059 1.00 52.38 149 PRO A O 1
ATOM 1142 N N . PHE A 1 150 ? 7.004 -6.346 -14.118 1.00 60.50 150 PHE A N 1
ATOM 1143 C CA . PHE A 1 150 ? 6.284 -6.582 -12.862 1.00 60.50 150 PHE A CA 1
ATOM 1144 C C . PHE A 1 150 ? 4.759 -6.464 -13.030 1.00 60.50 150 PHE A C 1
ATOM 1146 O O . PHE A 1 150 ? 4.257 -5.556 -13.692 1.00 60.50 150 PHE A O 1
ATOM 1153 N N . SER A 1 151 ? 4.021 -7.399 -12.422 1.00 66.12 151 SER A N 1
ATOM 1154 C CA . SER A 1 151 ? 2.557 -7.353 -12.370 1.00 66.12 151 SER A CA 1
ATOM 1155 C C . SER A 1 151 ? 2.083 -6.139 -11.565 1.00 66.12 151 SER A C 1
ATOM 1157 O O . SER A 1 151 ? 2.622 -5.837 -10.499 1.00 66.12 151 SER A O 1
ATOM 1159 N N . SER A 1 152 ? 1.026 -5.486 -12.055 1.00 69.00 152 SER A N 1
ATOM 1160 C CA . SER A 1 152 ? 0.295 -4.413 -11.362 1.00 69.00 152 SER A CA 1
ATOM 1161 C C . SER A 1 152 ? -0.456 -4.872 -10.110 1.00 69.00 152 SER A C 1
ATOM 1163 O O . SER A 1 152 ? -0.910 -4.047 -9.315 1.00 69.00 152 SER A O 1
ATOM 1165 N N . ASP A 1 153 ? -0.627 -6.184 -9.982 1.00 79.94 153 ASP A N 1
ATOM 1166 C CA . ASP A 1 153 ? -1.357 -6.875 -8.928 1.00 79.94 153 ASP A CA 1
ATOM 1167 C C . ASP A 1 153 ? -0.406 -7.844 -8.218 1.00 79.94 153 ASP A C 1
ATOM 1169 O O . ASP A 1 153 ? 0.441 -8.472 -8.862 1.00 79.94 153 ASP A O 1
ATOM 1173 N N . PHE A 1 154 ? -0.557 -7.969 -6.902 1.00 88.31 154 PHE A N 1
ATOM 1174 C CA . PHE A 1 154 ? 0.114 -8.995 -6.110 1.00 88.31 154 PHE A CA 1
ATOM 1175 C C . PHE A 1 154 ? -0.691 -10.300 -6.164 1.00 88.31 154 PHE A C 1
ATOM 1177 O O . PHE A 1 154 ? -1.917 -10.267 -6.070 1.00 88.31 154 PHE A O 1
ATOM 1184 N N . ASP A 1 155 ? -0.010 -11.436 -6.304 1.00 89.56 155 ASP A N 1
ATOM 1185 C CA . ASP A 1 155 ? -0.634 -12.759 -6.228 1.00 89.56 155 ASP A CA 1
ATOM 1186 C C . ASP A 1 155 ? -0.669 -13.207 -4.758 1.00 89.56 155 ASP A C 1
ATOM 1188 O O . ASP A 1 155 ? 0.376 -13.418 -4.143 1.00 89.56 155 ASP A O 1
ATOM 1192 N N . PHE A 1 156 ? -1.867 -13.313 -4.182 1.00 89.44 156 PHE A N 1
ATOM 1193 C CA . PHE A 1 156 ? -2.056 -13.698 -2.781 1.00 89.44 156 PHE A CA 1
ATOM 1194 C C . PHE A 1 156 ? -1.993 -15.213 -2.537 1.00 89.44 156 PHE A C 1
ATOM 1196 O O . PHE A 1 156 ? -1.712 -15.621 -1.409 1.00 89.44 156 PHE A O 1
ATOM 1203 N N . ASP A 1 157 ? -2.188 -16.033 -3.572 1.00 88.50 157 ASP A N 1
ATOM 1204 C CA . ASP A 1 157 ? -2.108 -17.494 -3.479 1.00 88.50 157 ASP A CA 1
ATOM 1205 C C . ASP A 1 157 ? -0.640 -17.964 -3.519 1.00 88.50 157 ASP A C 1
ATOM 1207 O O . ASP A 1 157 ? -0.266 -18.980 -2.922 1.00 88.50 157 ASP A O 1
ATOM 1211 N N . SER A 1 158 ? 0.233 -17.180 -4.162 1.00 89.00 158 SER A N 1
ATOM 1212 C CA . SER A 1 158 ? 1.679 -17.411 -4.205 1.00 89.00 158 SER A CA 1
ATOM 1213 C C . SER A 1 158 ? 2.454 -16.783 -3.042 1.00 89.00 158 SER A C 1
ATOM 1215 O O . SER A 1 158 ? 2.207 -15.669 -2.584 1.00 89.00 158 SER A O 1
ATOM 1217 N N . ARG A 1 159 ? 3.551 -17.442 -2.647 1.00 91.31 159 ARG A N 1
ATOM 1218 C CA . ARG A 1 159 ? 4.542 -16.866 -1.720 1.00 91.31 159 ARG A CA 1
ATOM 1219 C C . ARG A 1 159 ? 5.166 -15.592 -2.295 1.00 91.31 159 ARG A C 1
ATOM 1221 O O . ARG A 1 159 ? 5.644 -15.585 -3.429 1.00 91.31 159 ARG A O 1
ATOM 1228 N N . ALA A 1 160 ? 5.275 -14.562 -1.463 1.00 91.31 160 ALA A N 1
ATOM 1229 C CA . ALA A 1 160 ? 6.009 -13.345 -1.773 1.00 91.31 160 ALA A CA 1
ATOM 1230 C C . ALA A 1 160 ? 7.490 -13.640 -2.087 1.00 91.31 160 ALA A C 1
ATOM 1232 O O . ALA A 1 160 ? 8.163 -14.410 -1.385 1.00 91.31 160 ALA A O 1
ATOM 1233 N N . ALA A 1 161 ? 8.016 -12.988 -3.120 1.00 89.62 161 ALA A N 1
ATOM 1234 C CA . ALA A 1 161 ? 9.414 -13.068 -3.514 1.00 89.62 161 ALA A CA 1
ATOM 1235 C C . ALA A 1 161 ? 10.333 -12.468 -2.434 1.00 89.62 161 ALA A C 1
ATOM 1237 O O . ALA A 1 161 ? 10.031 -11.450 -1.812 1.00 89.62 161 ALA A O 1
ATOM 1238 N N . GLY A 1 162 ? 11.487 -13.098 -2.207 1.00 85.38 162 GLY A N 1
ATOM 1239 C CA . GLY A 1 162 ? 12.505 -12.566 -1.300 1.00 85.38 162 GLY A CA 1
ATOM 1240 C C . GLY A 1 162 ? 13.262 -11.390 -1.924 1.00 85.38 162 GLY A C 1
ATOM 1241 O O . GLY A 1 162 ? 13.441 -11.350 -3.137 1.00 85.38 162 GLY A O 1
ATOM 1242 N N . LEU A 1 163 ? 13.793 -10.474 -1.104 1.00 82.12 163 LEU A N 1
ATOM 1243 C CA . LEU A 1 163 ? 14.470 -9.246 -1.561 1.00 82.12 163 LEU A CA 1
ATOM 1244 C C . LEU A 1 163 ? 15.520 -9.479 -2.671 1.00 82.12 163 LEU A C 1
ATOM 1246 O O . LEU A 1 163 ? 15.588 -8.710 -3.626 1.00 82.12 163 LEU A O 1
ATOM 1250 N N . ALA A 1 164 ? 16.302 -10.561 -2.586 1.00 82.06 164 ALA A N 1
ATOM 1251 C CA . ALA A 1 164 ? 17.295 -10.929 -3.601 1.00 82.06 164 ALA A CA 1
ATOM 1252 C C . ALA A 1 164 ? 16.687 -11.308 -4.970 1.00 82.06 164 ALA A C 1
ATOM 1254 O O . ALA A 1 164 ? 17.312 -11.083 -6.000 1.00 82.06 164 ALA A O 1
ATOM 1255 N N . GLN A 1 165 ? 15.468 -11.857 -4.993 1.00 82.12 165 GLN A N 1
ATOM 1256 C CA . GLN A 1 165 ? 14.735 -12.190 -6.222 1.00 82.12 165 GLN A CA 1
ATOM 1257 C C . GLN A 1 165 ? 14.104 -10.945 -6.861 1.00 82.12 165 GLN A C 1
ATOM 1259 O O . GLN A 1 165 ? 13.958 -10.893 -8.079 1.00 82.12 165 GLN A O 1
ATOM 1264 N N . VAL A 1 166 ? 13.746 -9.947 -6.045 1.00 81.88 166 VAL A N 1
ATOM 1265 C CA . VAL A 1 166 ? 13.130 -8.689 -6.493 1.00 81.88 166 VAL A CA 1
ATOM 1266 C C . VAL A 1 166 ? 14.168 -7.733 -7.079 1.00 81.88 166 VAL A C 1
ATOM 1268 O O . VAL A 1 166 ? 13.943 -7.199 -8.164 1.00 81.88 166 VAL A O 1
ATOM 1271 N N . ARG A 1 167 ? 15.325 -7.561 -6.413 1.00 81.25 167 ARG A N 1
ATOM 1272 C CA . ARG A 1 167 ? 16.436 -6.703 -6.880 1.00 81.25 167 ARG A CA 1
ATOM 1273 C C . ARG A 1 167 ? 16.701 -6.917 -8.374 1.00 81.25 167 ARG A C 1
ATOM 1275 O O . ARG A 1 167 ? 16.812 -8.083 -8.760 1.00 81.25 167 ARG A O 1
ATOM 1282 N N . PRO A 1 168 ? 16.777 -5.864 -9.210 1.00 76.56 168 PRO A N 1
ATOM 1283 C CA . PRO A 1 168 ? 17.005 -6.024 -10.645 1.00 76.56 168 PRO A CA 1
ATOM 1284 C C . PRO A 1 168 ? 18.311 -6.797 -10.896 1.00 76.56 168 PRO A C 1
ATOM 1286 O O . PRO A 1 168 ? 19.254 -6.655 -10.112 1.00 76.56 168 PRO A O 1
ATOM 1289 N N . PRO A 1 169 ? 18.374 -7.646 -11.937 1.00 78.56 169 PRO A N 1
ATOM 1290 C CA . PRO A 1 169 ? 19.620 -8.306 -12.297 1.00 78.56 169 PRO A CA 1
ATOM 1291 C C . PRO A 1 169 ? 20.614 -7.268 -12.861 1.00 78.56 169 PRO A C 1
ATOM 1293 O O . PRO A 1 169 ? 20.197 -6.165 -13.224 1.00 78.56 169 PRO A O 1
ATOM 1296 N N . PRO A 1 170 ? 21.920 -7.583 -12.939 1.00 83.94 170 PRO A N 1
ATOM 1297 C CA . PRO A 1 170 ? 22.894 -6.704 -13.582 1.00 83.94 170 PRO A CA 1
ATOM 1298 C C . PRO A 1 170 ? 22.499 -6.419 -15.044 1.00 83.94 170 PRO A C 1
ATOM 1300 O O . PRO A 1 170 ? 22.021 -7.344 -15.703 1.00 83.94 170 PRO A O 1
ATOM 1303 N N . PRO A 1 171 ? 22.746 -5.211 -15.596 1.00 79.06 171 PRO A N 1
ATOM 1304 C CA . PRO A 1 171 ? 22.330 -4.836 -16.956 1.00 79.06 171 PRO A CA 1
ATOM 1305 C C . PRO A 1 171 ? 22.724 -5.835 -18.056 1.00 79.06 171 PRO A C 1
ATOM 1307 O O . PRO A 1 171 ? 21.973 -6.047 -19.005 1.00 79.06 171 PRO A O 1
ATOM 1310 N N . ASN A 1 172 ? 23.871 -6.498 -17.895 1.00 85.81 172 ASN A N 1
ATOM 1311 C CA . ASN A 1 172 ? 24.424 -7.432 -18.877 1.00 85.81 172 ASN A CA 1
ATOM 1312 C C . ASN A 1 172 ? 23.798 -8.845 -18.803 1.00 85.81 172 ASN A C 1
ATOM 1314 O O . ASN A 1 172 ? 24.044 -9.676 -19.675 1.00 85.81 172 ASN A O 1
ATOM 1318 N N . ASP A 1 173 ? 22.977 -9.141 -17.790 1.00 83.94 173 ASP A N 1
ATOM 1319 C CA . ASP A 1 173 ? 22.359 -10.455 -17.574 1.00 83.94 173 ASP A CA 1
ATOM 1320 C C . ASP A 1 173 ? 21.021 -10.587 -18.327 1.00 83.94 173 ASP A C 1
ATOM 1322 O O . ASP A 1 173 ? 19.924 -10.708 -17.765 1.00 83.94 173 ASP A O 1
ATOM 1326 N N . VAL A 1 174 ? 21.121 -10.547 -19.658 1.00 82.12 174 VAL A N 1
ATOM 1327 C CA . VAL A 1 174 ? 19.983 -10.624 -20.590 1.00 82.12 174 VAL A CA 1
ATOM 1328 C C . VAL A 1 174 ? 19.142 -11.890 -20.365 1.00 82.12 174 VAL A C 1
ATOM 1330 O O . VAL A 1 174 ? 17.927 -11.873 -20.586 1.00 82.12 174 VAL A O 1
ATOM 1333 N N . GLN A 1 175 ? 19.748 -12.987 -19.894 1.00 83.25 175 GLN A N 1
ATOM 1334 C CA . GLN A 1 175 ? 19.029 -14.226 -19.594 1.00 83.25 175 GLN A CA 1
ATOM 1335 C C . GLN A 1 175 ? 18.135 -14.085 -18.356 1.00 83.25 175 GLN A C 1
ATOM 1337 O O . GLN A 1 175 ? 16.947 -14.412 -18.442 1.00 83.25 175 GLN A O 1
ATOM 1342 N N . ASN A 1 176 ? 18.635 -13.548 -17.233 1.00 81.56 176 ASN A N 1
ATOM 1343 C CA . ASN A 1 176 ? 17.780 -13.316 -16.065 1.00 81.56 176 ASN A CA 1
ATOM 1344 C C . ASN A 1 176 ? 16.736 -12.223 -16.302 1.00 81.56 176 ASN A C 1
ATOM 1346 O O . ASN A 1 176 ? 15.630 -12.352 -15.769 1.00 81.56 176 ASN A O 1
ATOM 1350 N N . TYR A 1 177 ? 17.010 -11.210 -17.134 1.00 80.12 177 TYR A N 1
ATOM 1351 C CA . TYR A 1 177 ? 15.946 -10.328 -17.621 1.00 80.12 177 TYR A CA 1
ATOM 1352 C C . TYR A 1 177 ? 14.874 -11.141 -18.355 1.00 80.12 177 TYR A C 1
ATOM 1354 O O . TYR A 1 177 ? 13.739 -11.187 -17.884 1.00 80.12 177 TYR A O 1
ATOM 1362 N N . ARG A 1 178 ? 15.205 -11.849 -19.446 1.00 81.56 178 ARG A N 1
ATOM 1363 C CA . ARG A 1 178 ? 14.232 -12.654 -20.219 1.00 81.56 178 ARG A CA 1
ATOM 1364 C C . ARG A 1 178 ? 13.434 -13.629 -19.345 1.00 81.56 178 ARG A C 1
ATOM 1366 O O . ARG A 1 178 ? 12.232 -13.785 -19.551 1.00 81.56 178 ARG A O 1
ATOM 1373 N N . ARG A 1 179 ? 14.071 -14.250 -18.348 1.00 82.06 179 ARG A N 1
ATOM 1374 C CA . ARG A 1 179 ? 13.404 -15.121 -17.370 1.00 82.06 179 ARG A CA 1
ATOM 1375 C C . ARG A 1 179 ? 12.394 -14.358 -16.508 1.00 82.06 179 ARG A C 1
ATOM 1377 O O . ARG A 1 179 ? 11.255 -14.799 -16.411 1.00 82.06 179 ARG A O 1
ATOM 1384 N N . ARG A 1 180 ? 12.766 -13.206 -15.940 1.00 80.69 180 ARG A N 1
ATOM 1385 C CA . ARG A 1 180 ? 11.846 -12.337 -15.174 1.00 80.69 180 ARG A CA 1
ATOM 1386 C C . ARG A 1 180 ? 10.722 -11.758 -16.033 1.00 80.69 180 ARG A C 1
ATOM 1388 O O . ARG A 1 180 ? 9.642 -11.525 -15.512 1.00 80.69 180 ARG A O 1
ATOM 1395 N N . TRP A 1 181 ? 10.954 -11.557 -17.330 1.00 78.75 181 TRP A N 1
ATOM 1396 C CA . TRP A 1 181 ? 9.916 -11.144 -18.279 1.00 78.75 181 TRP A CA 1
ATOM 1397 C C . TRP A 1 181 ? 8.873 -12.235 -18.550 1.00 78.75 181 TRP A C 1
ATOM 1399 O O . TRP A 1 181 ? 7.708 -11.914 -18.751 1.00 78.75 181 TRP A O 1
ATOM 1409 N N . ARG A 1 182 ? 9.265 -13.515 -18.519 1.00 81.44 182 ARG A N 1
ATOM 1410 C CA . ARG A 1 182 ? 8.342 -14.659 -18.661 1.00 81.44 182 ARG A CA 1
ATOM 1411 C C . ARG A 1 182 ? 7.681 -15.072 -17.348 1.00 8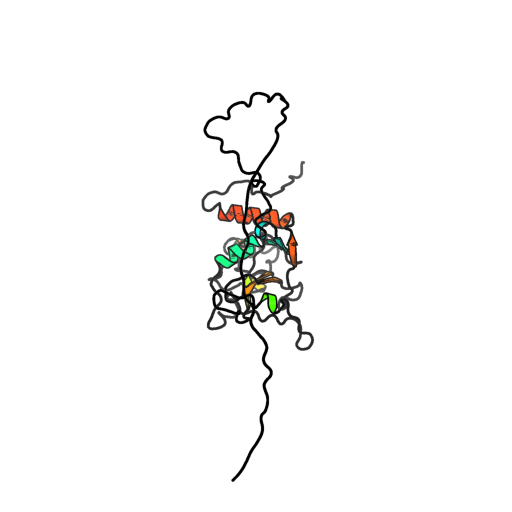1.44 182 ARG A C 1
ATOM 1413 O O . ARG A 1 182 ? 6.562 -15.570 -17.355 1.00 81.44 182 ARG A O 1
ATOM 1420 N N . THR A 1 183 ? 8.381 -14.906 -16.232 1.00 82.38 183 THR A N 1
ATOM 1421 C CA . THR A 1 183 ? 7.902 -15.275 -14.897 1.00 82.38 183 THR A CA 1
ATOM 1422 C C . THR A 1 183 ? 8.340 -14.195 -13.907 1.00 82.38 183 THR A C 1
ATOM 1424 O O . THR A 1 183 ? 9.410 -14.312 -13.294 1.00 82.38 183 THR A O 1
ATOM 1427 N N . PRO A 1 184 ? 7.558 -13.107 -13.778 1.00 83.25 184 PRO A N 1
ATOM 1428 C CA . PRO A 1 184 ? 7.852 -12.039 -12.835 1.00 83.25 184 PRO A CA 1
ATOM 1429 C C . PRO A 1 184 ? 7.865 -12.584 -11.400 1.00 83.25 184 PRO A C 1
ATOM 1431 O O . PRO A 1 184 ? 6.985 -13.368 -11.040 1.00 83.25 184 PRO A O 1
ATOM 1434 N N . PRO A 1 185 ? 8.830 -12.195 -10.549 1.00 86.75 185 PRO A N 1
ATOM 1435 C CA . PRO A 1 185 ? 8.758 -12.504 -9.126 1.00 86.75 185 PRO A CA 1
ATOM 1436 C C . PRO A 1 185 ? 7.486 -11.901 -8.518 1.00 86.75 185 PRO A C 1
ATOM 1438 O O . PRO A 1 185 ? 7.182 -10.737 -8.790 1.00 86.75 185 PRO A O 1
ATOM 1441 N N . ASN A 1 186 ? 6.801 -12.644 -7.641 1.00 90.38 186 ASN A N 1
ATOM 1442 C CA . ASN A 1 186 ? 5.683 -12.134 -6.838 1.00 90.38 186 ASN A CA 1
ATOM 1443 C C . ASN A 1 186 ? 6.185 -11.182 -5.732 1.00 90.38 186 ASN A C 1
ATOM 1445 O O . ASN A 1 186 ? 6.145 -11.475 -4.539 1.00 90.38 186 ASN A O 1
ATOM 1449 N N . ASP A 1 187 ? 6.798 -10.077 -6.137 1.00 88.94 187 ASP A N 1
ATOM 1450 C CA . ASP A 1 187 ? 7.297 -9.029 -5.255 1.00 88.94 187 ASP A CA 1
ATOM 1451 C C . ASP A 1 187 ? 6.130 -8.380 -4.487 1.00 88.94 187 ASP A C 1
ATOM 1453 O O . ASP A 1 187 ? 5.195 -7.928 -5.140 1.00 88.94 187 ASP A O 1
ATOM 1457 N N . PRO A 1 188 ? 6.169 -8.237 -3.151 1.00 89.00 188 PRO A N 1
ATOM 1458 C CA . PRO A 1 188 ? 5.167 -7.461 -2.421 1.00 89.00 188 PRO A CA 1
ATOM 1459 C C . PRO A 1 188 ? 5.357 -5.937 -2.569 1.00 89.00 188 PRO A C 1
ATOM 1461 O O . PRO A 1 188 ? 4.494 -5.163 -2.169 1.00 89.00 188 PRO A O 1
ATOM 1464 N N . GLY A 1 189 ? 6.478 -5.461 -3.116 1.00 89.31 189 GLY A N 1
ATOM 1465 C CA . GLY A 1 189 ? 6.775 -4.036 -3.262 1.00 89.31 189 GLY A CA 1
ATOM 1466 C C . GLY A 1 189 ? 7.021 -3.323 -1.923 1.00 89.31 189 GLY A C 1
ATOM 1467 O O . GLY A 1 189 ? 7.069 -3.968 -0.867 1.00 89.31 189 GLY A O 1
ATOM 1468 N N . PRO A 1 190 ? 7.196 -1.988 -1.935 1.00 90.56 190 PRO A N 1
ATOM 1469 C CA . PRO A 1 190 ? 7.518 -1.220 -0.735 1.00 90.56 190 PRO A CA 1
ATOM 1470 C C . PRO A 1 190 ? 6.300 -0.761 0.082 1.00 90.56 190 PRO A C 1
ATOM 1472 O O . PRO A 1 190 ? 6.483 -0.441 1.253 1.00 90.56 190 PRO A O 1
ATOM 1475 N N . ILE A 1 191 ? 5.092 -0.721 -0.497 1.00 93.62 191 ILE A N 1
ATOM 1476 C CA . ILE A 1 191 ? 3.882 -0.165 0.136 1.00 93.62 191 ILE A CA 1
ATOM 1477 C C . ILE A 1 191 ? 2.949 -1.293 0.606 1.00 93.62 191 ILE A C 1
ATOM 1479 O O . ILE A 1 191 ? 2.832 -2.351 -0.024 1.00 93.62 191 ILE A O 1
ATOM 1483 N N . ARG A 1 192 ? 2.287 -1.079 1.744 1.00 95.19 192 ARG A N 1
ATOM 1484 C CA . ARG A 1 192 ? 1.248 -1.942 2.308 1.00 95.19 192 ARG A CA 1
ATOM 1485 C C . ARG A 1 192 ? -0.036 -1.148 2.504 1.00 95.19 192 ARG A C 1
ATOM 1487 O O . ARG A 1 192 ? 0.002 -0.060 3.072 1.00 95.19 192 ARG A O 1
ATOM 1494 N N . ALA A 1 193 ? -1.164 -1.720 2.109 1.00 95.88 193 ALA A N 1
ATOM 1495 C CA . ALA A 1 193 ? -2.459 -1.340 2.651 1.00 95.88 193 ALA A CA 1
ATOM 1496 C C . ALA A 1 193 ? -2.605 -1.948 4.055 1.00 95.88 193 ALA A C 1
ATOM 1498 O O . ALA A 1 193 ? -2.149 -3.068 4.297 1.00 95.88 193 ALA A O 1
ATOM 1499 N N . VAL A 1 194 ? -3.228 -1.210 4.971 1.00 95.88 194 VAL A N 1
ATOM 1500 C CA . VAL A 1 194 ? -3.501 -1.638 6.346 1.00 95.88 194 VAL A CA 1
ATOM 1501 C C . VAL A 1 194 ? -5.008 -1.636 6.559 1.00 95.88 194 VAL A C 1
ATOM 1503 O O . VAL A 1 194 ? -5.671 -0.616 6.354 1.00 95.88 194 VAL A O 1
ATOM 1506 N N . VAL A 1 195 ? -5.542 -2.783 6.967 1.00 93.19 195 VAL A N 1
ATOM 1507 C CA . VAL A 1 195 ? -6.970 -2.982 7.247 1.00 93.19 195 VAL A CA 1
ATOM 1508 C C . VAL A 1 195 ? -7.180 -3.484 8.666 1.00 93.19 195 VAL A C 1
ATOM 1510 O O . VAL A 1 195 ? -6.283 -4.105 9.239 1.00 93.19 195 VAL A O 1
ATOM 1513 N N . ASN A 1 196 ? -8.370 -3.258 9.214 1.00 90.19 196 ASN A N 1
ATOM 1514 C CA . ASN A 1 196 ? -8.817 -3.962 10.411 1.00 90.19 196 ASN A CA 1
ATOM 1515 C C . ASN A 1 196 ? -9.331 -5.379 10.063 1.00 90.19 196 ASN A C 1
ATOM 1517 O O . ASN A 1 196 ? -9.389 -5.779 8.895 1.00 90.19 196 ASN A O 1
ATOM 1521 N N . LYS A 1 197 ? -9.711 -6.151 11.084 1.00 84.94 197 LYS A N 1
ATOM 1522 C CA . LYS A 1 197 ? -10.340 -7.474 10.930 1.00 84.94 197 LYS A CA 1
ATOM 1523 C C . LYS A 1 197 ? -11.573 -7.470 10.016 1.00 84.94 197 LYS A C 1
ATOM 1525 O O . LYS A 1 197 ? -11.728 -8.386 9.213 1.00 84.94 197 LYS A O 1
ATOM 1530 N N . ASP A 1 198 ? -12.376 -6.411 10.065 1.00 83.81 198 ASP A N 1
ATOM 1531 C CA . ASP A 1 198 ? -13.603 -6.243 9.270 1.00 83.81 198 ASP A CA 1
ATOM 1532 C C . ASP A 1 198 ? -13.320 -5.844 7.806 1.00 83.81 198 ASP A C 1
ATOM 1534 O O . ASP A 1 198 ? -14.216 -5.413 7.080 1.00 83.81 198 ASP A O 1
ATOM 1538 N N . ARG A 1 199 ? -12.056 -5.952 7.363 1.00 87.25 199 ARG A N 1
ATOM 1539 C CA . ARG A 1 199 ? -11.543 -5.561 6.036 1.00 87.25 199 ARG A CA 1
ATOM 1540 C C . ARG A 1 199 ? -11.718 -4.073 5.705 1.00 87.25 199 ARG A C 1
ATOM 1542 O O . ARG A 1 199 ? -11.497 -3.672 4.563 1.00 87.25 199 ARG A O 1
ATOM 1549 N N . GLN A 1 200 ? -12.038 -3.230 6.687 1.00 89.44 200 GLN A N 1
ATOM 1550 C CA . GLN A 1 200 ? -12.077 -1.782 6.505 1.00 89.44 200 GLN A CA 1
ATOM 1551 C C . GLN A 1 200 ? -10.650 -1.240 6.399 1.00 89.44 200 GLN A C 1
ATOM 1553 O O . GLN A 1 200 ? -9.795 -1.531 7.237 1.00 89.44 200 GLN A O 1
ATOM 1558 N N . MET A 1 201 ? -10.389 -0.425 5.378 1.00 91.44 201 MET A N 1
ATOM 1559 C CA . MET A 1 201 ? -9.084 0.202 5.190 1.00 91.44 201 MET A CA 1
ATOM 1560 C C . MET A 1 201 ? -8.852 1.309 6.224 1.00 91.44 201 MET A C 1
ATOM 1562 O O . MET A 1 201 ? -9.544 2.326 6.222 1.00 91.44 201 MET A O 1
ATOM 1566 N N . VAL A 1 202 ? -7.849 1.106 7.079 1.00 93.88 202 VAL A N 1
ATOM 1567 C CA . VAL A 1 202 ? -7.400 2.062 8.102 1.00 93.88 202 VAL A CA 1
ATOM 1568 C C . VAL A 1 202 ? -6.418 3.058 7.484 1.00 93.88 202 VAL A C 1
ATOM 1570 O O . VAL A 1 202 ? -6.508 4.262 7.712 1.00 93.88 202 VAL A O 1
ATOM 1573 N N . GLY A 1 203 ? -5.525 2.581 6.615 1.00 95.19 203 GLY A N 1
ATOM 1574 C CA . GLY A 1 203 ? -4.605 3.440 5.880 1.00 95.19 203 GLY A CA 1
ATOM 1575 C C . GLY A 1 203 ? -3.614 2.666 5.023 1.00 95.19 203 GLY A C 1
ATOM 1576 O O . GLY A 1 203 ? -3.855 1.520 4.647 1.00 95.19 203 GLY A O 1
ATOM 1577 N N . ALA A 1 204 ? -2.482 3.294 4.723 1.00 96.62 204 ALA A N 1
ATOM 1578 C CA . ALA A 1 204 ? -1.354 2.640 4.077 1.00 96.62 204 ALA A CA 1
ATOM 1579 C C . ALA A 1 204 ? -0.037 3.047 4.744 1.00 96.62 204 ALA A C 1
ATOM 1581 O O . ALA A 1 204 ? 0.067 4.099 5.379 1.00 96.62 204 ALA A O 1
ATOM 1582 N N . MET A 1 205 ? 0.974 2.206 4.579 1.00 96.94 205 MET A N 1
ATOM 1583 C CA . MET A 1 205 ? 2.324 2.404 5.097 1.00 96.94 205 MET A CA 1
ATOM 1584 C C . MET A 1 205 ? 3.359 1.948 4.070 1.00 96.94 205 MET A C 1
ATOM 1586 O O . MET A 1 205 ? 3.046 1.166 3.174 1.00 96.94 205 MET A O 1
ATOM 1590 N N . TYR A 1 206 ? 4.595 2.414 4.187 1.00 95.50 206 TYR A N 1
ATOM 1591 C CA . TYR A 1 206 ? 5.693 2.049 3.296 1.00 95.50 206 TYR A CA 1
ATOM 1592 C C . TYR A 1 206 ? 6.953 1.692 4.082 1.00 95.50 206 TYR A C 1
ATOM 1594 O O . TYR A 1 206 ? 7.161 2.176 5.193 1.00 95.50 206 TYR A O 1
ATOM 1602 N N . HIS A 1 207 ? 7.809 0.855 3.499 1.00 93.06 207 HIS A N 1
ATOM 1603 C CA . HIS A 1 207 ? 9.170 0.642 3.990 1.00 93.06 207 HIS A CA 1
ATOM 1604 C C . HIS A 1 207 ? 10.056 1.844 3.619 1.00 93.06 207 HIS A C 1
ATOM 1606 O O . HIS A 1 207 ? 10.217 2.101 2.419 1.00 93.06 207 HIS A O 1
ATOM 1612 N N . PRO A 1 208 ? 10.653 2.568 4.585 1.00 91.81 208 PRO A N 1
ATOM 1613 C CA . PRO A 1 208 ? 11.574 3.662 4.289 1.00 91.81 208 PRO A CA 1
ATOM 1614 C C . PRO A 1 208 ? 12.814 3.184 3.529 1.00 91.81 208 PRO A C 1
ATOM 1616 O O . PRO A 1 208 ? 13.210 2.016 3.599 1.00 91.81 208 PRO A O 1
ATOM 1619 N N . GLU A 1 209 ? 13.460 4.096 2.806 1.00 87.38 209 GLU A N 1
ATOM 1620 C CA . GLU A 1 209 ? 14.712 3.783 2.120 1.00 87.38 209 GLU A CA 1
ATOM 1621 C C . GLU A 1 209 ? 15.804 3.376 3.126 1.00 87.38 209 GLU A C 1
ATOM 1623 O O . GLU A 1 209 ? 15.869 3.879 4.245 1.00 87.38 209 GLU A O 1
ATOM 1628 N N . GLY A 1 210 ? 16.607 2.370 2.772 1.00 86.25 210 GLY A N 1
ATOM 1629 C CA . GLY A 1 210 ? 17.568 1.738 3.685 1.00 86.25 210 GLY A CA 1
ATOM 1630 C C . GLY A 1 210 ? 16.954 0.829 4.766 1.00 86.25 210 GLY A C 1
ATOM 1631 O O . GLY A 1 210 ? 17.634 -0.090 5.221 1.00 86.25 210 GLY A O 1
ATOM 1632 N N . ASN A 1 211 ? 15.674 0.988 5.132 1.00 86.62 211 ASN A N 1
ATOM 1633 C CA . ASN A 1 211 ? 15.026 0.228 6.206 1.00 86.62 211 ASN A CA 1
ATOM 1634 C C . ASN A 1 211 ? 13.875 -0.670 5.712 1.00 86.62 211 ASN A C 1
ATOM 1636 O O . ASN A 1 211 ? 12.695 -0.402 5.924 1.00 86.62 211 ASN A O 1
ATOM 1640 N N . ALA A 1 212 ? 14.231 -1.824 5.144 1.00 83.00 212 ALA A N 1
ATOM 1641 C CA . ALA A 1 212 ? 13.283 -2.844 4.677 1.00 83.00 212 ALA A CA 1
ATOM 1642 C C . ALA A 1 212 ? 12.539 -3.626 5.793 1.00 83.00 212 ALA A C 1
ATOM 1644 O O . ALA A 1 212 ? 11.898 -4.636 5.499 1.00 83.00 212 ALA A O 1
ATOM 1645 N N . ARG A 1 213 ? 12.658 -3.226 7.069 1.00 85.81 213 ARG A N 1
ATOM 1646 C CA . ARG A 1 213 ? 11.939 -3.837 8.209 1.00 85.81 213 ARG A CA 1
ATOM 1647 C C . ARG A 1 213 ? 11.007 -2.862 8.926 1.00 85.81 213 ARG A C 1
ATOM 1649 O O . ARG A 1 213 ? 10.012 -3.306 9.484 1.00 85.81 213 ARG A O 1
ATOM 1656 N N . GLY A 1 214 ? 11.340 -1.575 8.938 1.00 90.38 214 GLY A N 1
ATOM 1657 C CA . GLY A 1 214 ? 10.487 -0.525 9.482 1.00 90.38 214 GLY A CA 1
ATOM 1658 C C . GLY A 1 214 ? 9.326 -0.181 8.554 1.00 90.38 214 GLY A C 1
ATOM 1659 O O . GLY A 1 214 ? 9.335 -0.526 7.369 1.00 90.38 214 GLY A O 1
ATOM 1660 N N . TYR A 1 215 ? 8.358 0.540 9.112 1.00 95.38 215 TYR A N 1
ATOM 1661 C CA . TYR A 1 215 ? 7.222 1.097 8.394 1.00 95.38 215 TYR A CA 1
ATOM 1662 C C . TYR A 1 215 ? 7.004 2.558 8.777 1.00 95.38 215 TYR A C 1
ATOM 1664 O O . TYR A 1 215 ? 7.115 2.930 9.944 1.00 95.38 215 TYR A O 1
ATOM 1672 N N . GLU A 1 216 ? 6.630 3.368 7.797 1.00 95.56 216 GLU A N 1
ATOM 1673 C CA . GLU A 1 216 ? 6.136 4.728 7.990 1.00 95.56 216 GLU A CA 1
ATOM 1674 C C . GLU A 1 216 ? 4.764 4.878 7.343 1.00 95.56 216 GLU A C 1
ATOM 1676 O O . GLU A 1 216 ? 4.498 4.314 6.281 1.00 95.56 216 GLU A O 1
ATOM 1681 N N . ARG A 1 217 ? 3.885 5.646 7.987 1.00 96.31 217 ARG A N 1
ATOM 1682 C CA . ARG A 1 217 ? 2.554 5.969 7.470 1.00 96.31 217 ARG A CA 1
ATOM 1683 C C . ARG A 1 217 ? 2.647 6.746 6.149 1.00 96.31 217 ARG A C 1
ATOM 1685 O O . ARG A 1 217 ? 3.274 7.801 6.088 1.00 96.31 217 ARG A O 1
ATOM 1692 N N . ALA A 1 218 ? 1.959 6.269 5.113 1.00 95.94 218 ALA A N 1
ATOM 1693 C CA . ALA A 1 218 ? 1.753 7.029 3.882 1.00 95.94 218 ALA A CA 1
ATOM 1694 C C . ALA A 1 218 ? 0.682 8.112 4.104 1.00 95.94 218 ALA A C 1
ATOM 1696 O O . ALA A 1 218 ? -0.343 7.867 4.749 1.00 95.94 218 ALA A O 1
ATOM 1697 N N . ARG A 1 219 ? 0.901 9.317 3.571 1.00 95.69 219 ARG A N 1
ATOM 1698 C CA . ARG A 1 219 ? -0.021 10.449 3.753 1.00 95.69 219 ARG A CA 1
ATOM 1699 C C . ARG A 1 219 ? -1.215 10.312 2.820 1.00 95.69 219 ARG A C 1
ATOM 1701 O O . ARG A 1 219 ? -1.043 9.943 1.665 1.00 95.69 219 ARG A O 1
ATOM 1708 N N . LEU A 1 220 ? -2.419 10.610 3.306 1.00 95.19 220 LEU A N 1
ATOM 1709 C CA . LEU A 1 220 ? -3.611 10.643 2.462 1.00 95.19 220 LEU A CA 1
ATOM 1710 C C . LEU A 1 220 ? -3.755 12.046 1.860 1.00 95.19 220 LEU A C 1
ATOM 1712 O O . LEU A 1 220 ? -4.105 12.989 2.566 1.00 95.19 220 LEU A O 1
ATOM 1716 N N . GLU A 1 221 ? -3.476 12.171 0.568 1.00 95.06 221 GLU A N 1
ATOM 1717 C CA . GLU A 1 221 ? -3.38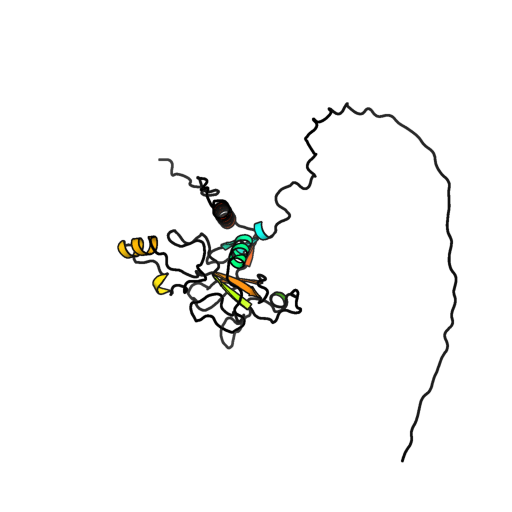8 13.450 -0.148 1.00 95.06 221 GLU A CA 1
ATOM 1718 C C . GLU A 1 221 ? -4.343 13.471 -1.367 1.00 95.06 221 GLU A C 1
ATOM 1720 O O . GLU A 1 221 ? -4.871 12.423 -1.760 1.00 95.06 221 GLU A O 1
ATOM 1725 N N . PRO A 1 222 ? -4.630 14.637 -1.976 1.00 95.06 222 PRO A N 1
ATOM 1726 C CA . PRO A 1 222 ? -5.369 14.713 -3.238 1.00 95.06 222 PRO A CA 1
ATOM 1727 C C . PRO A 1 222 ? -4.599 14.081 -4.408 1.00 95.06 222 PRO A C 1
ATOM 1729 O O . PRO A 1 222 ? -3.390 14.255 -4.527 1.00 95.06 222 PRO A O 1
ATOM 1732 N N . LEU A 1 223 ? -5.299 13.406 -5.327 1.00 91.88 223 LEU A N 1
ATOM 1733 C CA . LEU A 1 223 ? -4.696 12.708 -6.471 1.00 91.88 223 LEU A CA 1
ATOM 1734 C C . LEU A 1 223 ? -3.770 13.626 -7.289 1.00 91.88 223 LEU A C 1
ATOM 1736 O O . LEU A 1 223 ? -4.250 14.540 -7.968 1.00 91.88 223 LEU A O 1
ATOM 1740 N N . ASN A 1 224 ? -2.466 13.339 -7.304 1.00 89.38 224 ASN A N 1
ATOM 1741 C CA . ASN A 1 224 ? -1.500 13.989 -8.199 1.00 89.38 224 ASN A CA 1
ATOM 1742 C C . ASN A 1 224 ? -1.630 13.490 -9.664 1.00 89.38 224 ASN A C 1
ATOM 1744 O O . ASN A 1 224 ? -2.331 12.511 -9.937 1.00 89.38 224 ASN A O 1
ATOM 1748 N N . LYS A 1 225 ? -0.964 14.150 -10.634 1.00 87.50 225 LYS A N 1
ATOM 1749 C CA . LYS A 1 225 ? -1.042 13.790 -12.076 1.00 87.50 225 LYS A CA 1
ATOM 1750 C C . LYS A 1 225 ? -0.716 12.309 -12.320 1.00 87.50 225 LYS A C 1
ATOM 1752 O O . LYS A 1 225 ? -1.445 11.624 -13.033 1.00 87.50 225 LYS A O 1
ATOM 1757 N N . GLN A 1 226 ? 0.343 11.816 -11.685 1.00 84.75 226 GLN A N 1
ATOM 1758 C CA . GLN A 1 226 ? 0.812 10.435 -11.791 1.00 84.75 226 GLN A CA 1
ATOM 1759 C C . GLN A 1 226 ? -0.227 9.425 -11.287 1.00 84.75 226 GLN A C 1
ATOM 1761 O O . GLN A 1 226 ? -0.516 8.443 -11.966 1.00 84.75 226 GLN A O 1
ATOM 1766 N N . SER A 1 227 ? -0.863 9.712 -10.152 1.00 87.06 227 SER A N 1
ATOM 1767 C CA . SER A 1 227 ? -1.878 8.846 -9.544 1.00 87.06 227 SER A CA 1
ATOM 1768 C C . SER A 1 227 ? -3.204 8.872 -10.304 1.00 87.06 227 SER A C 1
ATOM 1770 O O . SER A 1 227 ? -3.918 7.875 -10.304 1.00 87.06 227 SER A O 1
ATOM 1772 N N . ARG A 1 228 ? -3.513 9.962 -11.026 1.00 88.62 228 ARG A N 1
ATOM 1773 C CA . ARG A 1 228 ? -4.618 9.999 -12.007 1.00 88.62 228 ARG A CA 1
ATOM 1774 C C . ARG A 1 228 ? -4.333 9.089 -13.201 1.00 88.62 228 ARG A C 1
ATOM 1776 O O . ARG A 1 228 ? -5.209 8.329 -13.590 1.00 88.62 228 ARG A O 1
ATOM 1783 N N . ALA A 1 229 ? -3.114 9.117 -13.742 1.00 84.94 229 ALA A N 1
ATOM 1784 C CA . ALA A 1 229 ? -2.706 8.218 -14.826 1.00 84.94 229 ALA A CA 1
ATOM 1785 C C . ALA A 1 229 ? -2.585 6.749 -14.372 1.00 84.94 229 ALA A C 1
ATOM 1787 O O . ALA A 1 229 ? -2.796 5.830 -15.158 1.00 84.94 229 ALA A O 1
ATOM 1788 N N . GLU A 1 230 ? -2.243 6.491 -13.109 1.00 84.06 230 GLU A N 1
ATOM 1789 C CA . GLU A 1 230 ? -2.312 5.154 -12.510 1.00 84.06 230 GLU A CA 1
ATOM 1790 C C . GLU A 1 230 ? -3.758 4.677 -12.325 1.00 84.06 230 GLU A C 1
ATOM 1792 O O . GLU A 1 230 ? -4.085 3.572 -12.754 1.00 84.06 230 GLU A O 1
ATOM 1797 N N . LEU A 1 231 ? -4.637 5.515 -11.766 1.00 87.69 231 LEU A N 1
ATOM 1798 C CA . LEU A 1 231 ? -6.044 5.170 -11.584 1.00 87.69 231 LEU A CA 1
ATOM 1799 C C . LEU A 1 231 ? -6.745 4.926 -12.929 1.00 87.69 231 LEU A C 1
ATOM 1801 O O . LEU A 1 231 ? -7.439 3.925 -13.065 1.00 87.69 231 LEU A O 1
ATOM 1805 N N . ALA A 1 232 ? -6.488 5.762 -13.940 1.00 84.31 232 ALA A N 1
ATOM 1806 C CA . ALA A 1 232 ? -7.001 5.558 -15.294 1.00 84.31 232 ALA A CA 1
ATOM 1807 C C . ALA A 1 232 ? -6.530 4.223 -15.894 1.00 84.31 232 ALA A C 1
ATOM 1809 O O . ALA A 1 232 ? -7.349 3.465 -16.395 1.00 84.31 232 ALA A O 1
ATOM 1810 N N . ARG A 1 233 ? -5.239 3.871 -15.772 1.00 81.06 233 ARG A N 1
ATOM 1811 C CA . ARG A 1 233 ? -4.717 2.568 -16.234 1.00 81.06 233 ARG A CA 1
ATOM 1812 C C . ARG A 1 233 ? -5.322 1.377 -15.478 1.00 81.06 233 ARG A C 1
ATOM 1814 O O . ARG A 1 233 ? -5.489 0.310 -16.064 1.00 81.06 233 ARG A O 1
ATOM 1821 N N . HIS A 1 234 ? -5.642 1.537 -14.194 1.00 84.19 234 HIS A N 1
ATOM 1822 C CA . HIS A 1 234 ? -6.330 0.519 -13.390 1.00 84.19 234 HIS A CA 1
ATOM 1823 C C . HIS A 1 234 ? -7.794 0.344 -13.817 1.00 84.19 234 HIS A C 1
ATOM 1825 O O . HIS A 1 234 ? -8.245 -0.783 -14.010 1.00 84.19 234 HIS A O 1
ATOM 1831 N N . GLU A 1 235 ? -8.519 1.442 -14.038 1.00 84.06 235 GLU A N 1
ATOM 1832 C CA . GLU A 1 235 ? -9.888 1.421 -14.566 1.00 84.06 235 GLU A CA 1
ATOM 1833 C C . GLU A 1 235 ? -9.936 0.849 -15.990 1.00 84.06 235 GLU A C 1
ATOM 1835 O O . GLU A 1 235 ? -10.732 -0.059 -16.239 1.00 84.06 235 GLU A O 1
ATOM 1840 N N . ASP A 1 236 ? -9.025 1.275 -16.873 1.00 78.62 236 ASP A N 1
ATOM 1841 C CA . ASP A 1 236 ? -8.821 0.695 -18.204 1.00 78.62 236 ASP A CA 1
ATOM 1842 C C . ASP A 1 236 ? -8.584 -0.819 -18.081 1.00 78.62 236 ASP A C 1
ATOM 1844 O O . ASP A 1 236 ? -9.269 -1.588 -18.743 1.00 78.62 236 ASP A O 1
ATOM 1848 N N . LYS A 1 237 ? -7.692 -1.291 -17.191 1.00 75.81 237 LYS A N 1
ATOM 1849 C CA . LYS A 1 237 ? -7.434 -2.734 -16.997 1.00 75.81 237 LYS A CA 1
ATOM 1850 C C . LYS A 1 237 ? -8.669 -3.500 -16.502 1.00 75.81 237 LYS A C 1
ATOM 1852 O O . LYS A 1 237 ? -8.906 -4.612 -16.973 1.00 75.81 237 LYS A O 1
ATOM 1857 N N . ARG A 1 238 ? -9.457 -2.932 -15.579 1.00 75.50 238 ARG A N 1
ATOM 1858 C CA . ARG A 1 238 ? -10.704 -3.547 -15.078 1.00 75.50 238 ARG A CA 1
ATOM 1859 C C . ARG A 1 238 ? -11.782 -3.634 -16.162 1.00 75.50 238 ARG A C 1
ATOM 1861 O O . ARG A 1 238 ? -12.498 -4.628 -16.213 1.00 75.50 238 ARG A O 1
ATOM 1868 N N . GLN A 1 239 ? -11.900 -2.617 -17.016 1.00 69.81 239 GLN A N 1
ATOM 1869 C CA . GLN A 1 239 ? -12.863 -2.589 -18.125 1.00 69.81 239 GLN A CA 1
ATOM 1870 C C . GLN A 1 239 ? -12.387 -3.414 -19.333 1.00 69.81 239 GLN A C 1
ATOM 1872 O O . GLN A 1 239 ? -13.197 -4.014 -20.037 1.00 69.81 239 GLN A O 1
ATOM 1877 N N . ALA A 1 240 ? -11.073 -3.511 -19.545 1.00 59.66 240 ALA A N 1
ATOM 1878 C CA . ALA A 1 240 ? -10.427 -4.221 -20.647 1.00 59.66 240 ALA A CA 1
ATOM 1879 C C . ALA A 1 240 ? -10.385 -5.751 -20.482 1.00 59.66 240 ALA A C 1
ATOM 1881 O O . ALA A 1 240 ? -9.563 -6.408 -21.127 1.00 59.66 240 ALA A O 1
ATOM 1882 N N . ALA A 1 241 ? -11.297 -6.340 -19.702 1.00 51.59 241 ALA A N 1
ATOM 1883 C CA . ALA A 1 241 ? -11.581 -7.776 -19.689 1.00 51.59 241 ALA A CA 1
ATOM 1884 C C . ALA A 1 241 ? -12.222 -8.221 -21.029 1.00 51.59 241 ALA A C 1
ATOM 1886 O O . ALA A 1 241 ? -13.388 -8.598 -21.096 1.00 51.59 241 ALA A O 1
ATOM 1887 N N . GLY A 1 242 ? -11.452 -8.109 -22.119 1.00 48.31 242 GLY A N 1
ATOM 1888 C CA . GLY A 1 242 ? -11.855 -8.375 -23.503 1.00 48.31 242 GLY A CA 1
ATOM 1889 C C . GLY A 1 242 ? -11.590 -7.239 -24.506 1.00 48.31 242 GLY A C 1
ATOM 1890 O O . GLY A 1 242 ? -11.730 -7.469 -25.705 1.00 48.31 242 GLY A O 1
ATOM 1891 N N . ARG A 1 243 ? -11.210 -6.021 -24.077 1.00 45.00 243 ARG A N 1
ATOM 1892 C CA . ARG A 1 243 ? -10.979 -4.871 -24.986 1.00 45.00 243 ARG A CA 1
ATOM 1893 C C . ARG A 1 243 ? -9.838 -3.954 -24.543 1.00 45.00 243 ARG A C 1
ATOM 1895 O O . ARG A 1 243 ? -10.047 -3.025 -23.772 1.00 45.00 243 ARG A O 1
ATOM 1902 N N . THR A 1 244 ? -8.643 -4.152 -25.093 1.00 47.25 244 THR A N 1
ATOM 1903 C CA . THR A 1 244 ? -7.526 -3.206 -24.931 1.00 47.25 244 THR A CA 1
ATOM 1904 C C . THR A 1 244 ? -7.714 -2.000 -25.857 1.00 47.25 244 THR A C 1
ATOM 1906 O O . THR A 1 244 ? -7.370 -2.061 -27.037 1.00 47.25 244 THR A O 1
ATOM 1909 N N . THR A 1 245 ? -8.256 -0.892 -25.349 1.00 44.34 245 THR A N 1
ATOM 1910 C CA . THR A 1 245 ? -8.307 0.370 -26.102 1.00 44.34 245 THR A CA 1
ATOM 1911 C C . THR A 1 245 ? -6.934 1.036 -26.106 1.00 44.34 245 THR A C 1
ATOM 1913 O O . THR A 1 245 ? -6.487 1.560 -25.088 1.00 44.34 245 THR A O 1
ATOM 1916 N N . TRP A 1 246 ? -6.261 1.014 -27.256 1.00 42.03 246 TRP A N 1
ATOM 1917 C CA . TRP A 1 246 ? -5.051 1.799 -27.502 1.00 42.03 246 TRP A CA 1
ATOM 1918 C C . TRP A 1 246 ? -5.408 3.169 -28.109 1.00 42.03 246 TRP A C 1
ATOM 1920 O O . TRP A 1 246 ? -6.320 3.225 -28.936 1.00 42.03 246 TRP A O 1
ATOM 1930 N N . PRO A 1 247 ? -4.680 4.253 -27.776 1.00 52.00 247 PRO A N 1
ATOM 1931 C CA . PRO A 1 247 ? -3.616 4.334 -26.771 1.00 52.00 247 PRO A CA 1
ATOM 1932 C C . PRO A 1 247 ? -4.153 4.361 -25.327 1.00 52.00 247 PRO A C 1
ATOM 1934 O O . PRO A 1 247 ? -5.280 4.784 -25.082 1.00 52.00 247 PRO A O 1
ATOM 1937 N N . GLN A 1 248 ? -3.319 3.944 -24.368 1.00 52.06 248 GLN A N 1
ATOM 1938 C CA . GLN A 1 248 ? -3.636 4.030 -22.936 1.00 52.06 248 GLN A CA 1
ATOM 1939 C C . GLN A 1 248 ? -3.834 5.492 -22.511 1.00 52.06 248 GLN A C 1
ATOM 1941 O O . GLN A 1 248 ? -3.025 6.363 -22.846 1.00 52.06 248 GLN A O 1
ATOM 1946 N N . ARG A 1 249 ? -4.892 5.780 -21.746 1.00 50.25 249 ARG A N 1
ATOM 1947 C CA . ARG A 1 249 ? -5.197 7.157 -21.343 1.00 50.25 249 ARG A CA 1
ATOM 1948 C C . ARG A 1 249 ? -4.145 7.669 -20.350 1.00 50.25 249 ARG A C 1
ATOM 1950 O O . ARG A 1 249 ? -3.908 7.060 -19.312 1.00 50.25 249 ARG A O 1
ATOM 1957 N N . GLY A 1 250 ? -3.535 8.815 -20.655 1.00 49.16 250 GLY A N 1
ATOM 1958 C CA . GLY A 1 250 ? -2.517 9.447 -19.805 1.00 49.16 250 GLY A CA 1
ATOM 1959 C C . GLY A 1 250 ? -1.068 9.036 -20.093 1.00 49.16 250 GLY A C 1
ATOM 1960 O O . GLY A 1 250 ? -0.179 9.427 -19.338 1.00 49.16 250 GLY A O 1
ATOM 1961 N N . SER A 1 251 ? -0.797 8.291 -21.173 1.00 47.25 251 SER A N 1
ATOM 1962 C CA . SER A 1 251 ? 0.563 8.193 -21.713 1.00 47.25 251 SER A CA 1
ATOM 1963 C C . SER A 1 251 ? 0.894 9.440 -22.542 1.00 47.25 251 SER A C 1
ATOM 1965 O O . SER A 1 251 ? 0.814 9.408 -23.772 1.00 47.25 251 SER A O 1
ATOM 1967 N N . ASP A 1 252 ? 1.275 10.528 -21.871 1.00 45.59 252 ASP A N 1
ATOM 1968 C CA . ASP A 1 252 ? 1.839 11.722 -22.515 1.00 45.59 252 ASP A CA 1
ATOM 1969 C C . ASP A 1 252 ? 3.233 11.379 -23.077 1.00 45.59 252 ASP A C 1
ATOM 1971 O O . ASP A 1 252 ? 4.267 11.692 -22.489 1.00 45.59 252 ASP A O 1
ATOM 1975 N N . LYS A 1 253 ? 3.269 10.672 -24.212 1.00 44.00 253 LYS A N 1
ATOM 1976 C CA . LYS A 1 253 ? 4.468 10.566 -25.043 1.00 44.00 253 LYS A CA 1
ATOM 1977 C C . LYS A 1 253 ? 4.577 11.838 -25.874 1.00 44.00 253 LYS A C 1
ATOM 1979 O O . LYS A 1 253 ? 4.082 11.883 -27.000 1.00 44.00 253 LYS A O 1
ATOM 1984 N N . GLU A 1 254 ? 5.272 12.835 -25.337 1.00 42.72 254 GLU A N 1
ATOM 1985 C CA . GLU A 1 254 ? 6.018 13.741 -26.206 1.00 42.72 254 GLU A CA 1
ATOM 1986 C C . GLU A 1 254 ? 7.003 12.884 -27.004 1.00 42.72 254 GLU A C 1
ATOM 1988 O O . GLU A 1 254 ? 7.940 12.292 -26.463 1.00 42.72 254 GLU A O 1
ATOM 1993 N N . TRP A 1 255 ? 6.733 12.745 -28.298 1.00 36.53 255 TRP A N 1
ATOM 1994 C CA . TRP A 1 255 ? 7.719 12.220 -29.223 1.00 36.53 255 TRP A CA 1
ATOM 1995 C C . TRP A 1 255 ? 8.766 13.315 -29.438 1.00 36.53 255 TRP A C 1
ATOM 1997 O O . TRP A 1 255 ? 8.374 14.449 -29.728 1.00 36.53 255 TRP A O 1
ATOM 2007 N N . PRO A 1 256 ? 10.073 13.016 -29.325 1.00 38.31 256 PRO A N 1
ATOM 2008 C CA . PRO A 1 256 ? 11.086 13.964 -29.752 1.00 38.31 256 PRO A CA 1
ATOM 2009 C C . PRO A 1 256 ? 10.894 14.195 -31.252 1.00 38.31 256 PRO A C 1
ATOM 2011 O O . PRO A 1 256 ? 11.058 13.277 -32.056 1.00 38.31 256 PRO A O 1
ATOM 2014 N N . SER A 1 257 ? 10.492 15.413 -31.608 1.00 41.00 257 SER A N 1
ATOM 2015 C CA . SER A 1 257 ? 10.490 15.852 -32.999 1.00 41.00 257 SER A CA 1
ATOM 2016 C C . SER A 1 257 ? 11.946 15.950 -33.443 1.00 41.00 257 SER A C 1
ATOM 2018 O O . SER A 1 257 ? 12.721 16.678 -32.824 1.00 41.00 257 SER A O 1
ATOM 2020 N N . THR A 1 258 ? 12.305 15.155 -34.450 1.00 48.38 258 THR A N 1
ATOM 2021 C CA . THR A 1 258 ? 13.586 15.219 -35.173 1.00 48.38 258 THR A CA 1
ATOM 2022 C C . THR A 1 258 ? 13.727 16.523 -35.937 1.00 48.38 258 THR A C 1
ATOM 2024 O O . THR A 1 258 ? 12.716 16.885 -36.583 1.00 48.38 258 THR A O 1
#

Radius of gyration: 31.54 Å; chains: 1; bounding box: 84×63×105 Å

Secondary structure (DSSP, 8-state):
---------------------------------------PPPPPTT-PPPPTT--SSSS-GGGTEEEEETTEEEEHHHHHHHHHHSPPPPSSS---TTSSSEEE---EE-SSSEE-SS-HHHH---BTTBS--S-EEEEE---TTS-TTS-SS--SSSPPPPHHHHSPPPTT-HHHHHHHHHS------SEEEEEETT--EEEEEEPPTT-SS--EEPEEEE--HHHHHHHHHHHHHHH-SS---SSPTT--------

Foldseek 3Di:
DDDDDDDDDDDDDDDDDDDDDDDDDDDDDDDDDDDDDDDDDDDDPPDDPDDPPPPPDDDDVQLWKWFDDPQDIFRSVQQLVQLVPADADDPPAAPDDQADWGWDDQWFDDPVDTGGQADQCLQQPADPVGTFPSIKIWAQQAFPPPDPPDDSHADRVDGADDPVLQPDDPPVPVVSVVVCNVPPGSHSGFKIFMATNNSHTSAMWGQDPVGSPGIHGGDIDTQDLRNNLRVQQVVQVVVPPPNNDPPRPSPPPPDPDD

pLDDT: mean 71.95, std 21.26, range [31.95, 96.94]

Organism: NCBI:txid669021